Protein AF-A0A7S1VCL5-F1 (afdb_monomer_lite)

Radius of gyration: 20.43 Å; chains: 1; bounding box: 66×37×66 Å

Secondary structure (DSSP, 8-state):
--------------S-SEEEEEIIIIIS-TT------HHHHHHHHHHHHTT-EEEEE-S---TT-HHHHHHHTHHHHHHHHHTT--HHHHTTEEEEETTTTEEEEE-TTS-EEEPP-SSTT-HHHHTTTSTTSGGG--HHHHHHHHHHHHHHHHHHHHHTT--EEEEE-SSEEEEEEPTT----HHHHHHHHHHHHHHHHHIIIIIS----EEEEE-SSSEEEEES-HHHHHHHHHHHTT---

Sequence (243 aa):
MTATAGTPTSTLFNGPKMITFDGDQTLYSDGANFDSNPRLANYLYLLLKHGVTVAVVTAAGYEYKTEKYELRLSGLLAYFSEKKLSPADCERFYLFGGECNYLLNLGSDYKLHAVKETGPGGWCTSTRYISEAPANWSDEDVKTLLDTAEASVRESMEDQHLRSRIIRKKRSVGLIPRPDSEIPREALDEAVLRVQAKLSSMNGGKGPPLPFCAFNGGRDVWVDAGNKRVGVHILQSYLGIPI

Structure (mmCIF, N/CA/C/O backbone):
data_AF-A0A7S1VCL5-F1
#
_entry.id   AF-A0A7S1VCL5-F1
#
loop_
_atom_site.group_PDB
_atom_site.id
_atom_site.type_symbol
_atom_site.label_atom_id
_atom_site.label_alt_id
_atom_site.label_comp_id
_atom_site.label_asym_id
_atom_site.label_entity_id
_atom_site.label_seq_id
_atom_site.pdbx_PDB_ins_code
_atom_site.Cartn_x
_atom_site.Cartn_y
_atom_site.Cartn_z
_atom_site.occupancy
_atom_site.B_iso_or_equiv
_atom_site.auth_seq_id
_atom_site.auth_comp_id
_atom_site.auth_asym_id
_atom_site.auth_atom_id
_atom_site.pdbx_PDB_model_num
ATOM 1 N N . MET A 1 1 ? -42.088 -14.293 39.796 1.00 40.81 1 MET A N 1
ATOM 2 C CA . MET A 1 1 ? -40.628 -14.459 39.638 1.00 40.81 1 MET A CA 1
ATOM 3 C C . MET A 1 1 ? -40.279 -14.124 38.199 1.00 40.81 1 MET A C 1
ATOM 5 O O . MET A 1 1 ? -40.441 -14.956 37.320 1.00 40.81 1 MET A O 1
ATOM 9 N N . THR A 1 2 ? -39.939 -12.867 37.939 1.00 36.59 2 THR A N 1
ATOM 10 C CA . THR A 1 2 ? -39.554 -12.375 36.612 1.00 36.59 2 THR A CA 1
ATOM 11 C C . THR A 1 2 ? -38.070 -12.640 36.408 1.00 36.59 2 THR A C 1
ATOM 13 O O . THR A 1 2 ? -37.240 -12.047 37.093 1.00 36.59 2 THR A O 1
ATOM 16 N N . ALA A 1 3 ? -37.747 -13.564 35.504 1.00 38.44 3 ALA A N 1
ATOM 17 C CA . ALA A 1 3 ? -36.380 -13.832 35.090 1.00 38.44 3 ALA A CA 1
ATOM 18 C C . ALA A 1 3 ? -35.817 -12.596 34.375 1.00 38.44 3 ALA A C 1
ATOM 20 O O . ALA A 1 3 ? -36.260 -12.228 33.289 1.00 38.44 3 ALA A O 1
ATOM 21 N N . THR A 1 4 ? -34.853 -11.936 35.009 1.00 41.81 4 THR A N 1
ATOM 22 C CA . THR A 1 4 ? -33.996 -10.936 34.379 1.00 41.81 4 THR A CA 1
ATOM 23 C C . THR A 1 4 ? -33.137 -11.636 33.331 1.00 41.81 4 THR A C 1
ATOM 25 O O . THR A 1 4 ? -32.272 -12.442 33.676 1.00 41.81 4 THR A O 1
ATOM 28 N N . ALA A 1 5 ? -33.391 -11.352 32.054 1.00 47.41 5 ALA A N 1
ATOM 29 C CA . ALA A 1 5 ? -32.507 -11.736 30.965 1.00 47.41 5 ALA A CA 1
ATOM 30 C C . ALA A 1 5 ? -31.142 -11.073 31.199 1.00 47.41 5 ALA A C 1
ATOM 32 O O . ALA A 1 5 ? -31.029 -9.848 31.168 1.00 47.41 5 ALA A O 1
ATOM 33 N N . GLY A 1 6 ? -30.126 -11.882 31.500 1.00 40.47 6 GLY A N 1
ATOM 34 C CA . GLY A 1 6 ? -28.754 -11.411 31.609 1.00 40.47 6 GLY A CA 1
ATOM 35 C C . GLY A 1 6 ? -28.304 -10.837 30.270 1.00 40.47 6 GLY A C 1
ATOM 36 O O . GLY A 1 6 ? -28.393 -11.504 29.240 1.00 40.47 6 GLY A O 1
ATOM 37 N N . THR A 1 7 ? -27.838 -9.593 30.288 1.00 44.09 7 THR A N 1
ATOM 38 C CA . THR A 1 7 ? -27.112 -8.974 29.180 1.00 44.09 7 THR A CA 1
ATOM 39 C C . THR A 1 7 ? -25.960 -9.907 28.797 1.00 44.09 7 THR A C 1
ATOM 41 O O . THR A 1 7 ? -25.203 -10.286 29.694 1.00 44.09 7 THR A O 1
ATOM 44 N N . PRO A 1 8 ? -25.804 -10.318 27.526 1.00 46.59 8 PRO A N 1
ATOM 45 C CA . PRO A 1 8 ? -24.686 -11.163 27.145 1.00 46.59 8 PRO A CA 1
ATOM 46 C C . PRO A 1 8 ? -23.409 -10.359 27.377 1.00 46.59 8 PRO A C 1
ATOM 48 O O . PRO A 1 8 ? -23.125 -9.389 26.676 1.00 46.59 8 PRO A O 1
ATOM 51 N N . THR A 1 9 ? -22.662 -10.728 28.411 1.00 48.34 9 THR A N 1
ATOM 52 C CA . THR A 1 9 ? -21.307 -10.250 28.638 1.00 48.34 9 THR A CA 1
ATOM 53 C C . THR A 1 9 ? -20.483 -10.724 27.452 1.00 48.34 9 THR A C 1
ATOM 55 O O . THR A 1 9 ? -20.128 -11.898 27.370 1.00 48.34 9 THR A O 1
ATOM 58 N N . SER A 1 10 ? -20.225 -9.833 26.487 1.00 55.59 10 SER A N 1
ATOM 59 C CA . SER A 1 10 ? -19.297 -10.137 25.402 1.00 55.59 10 SER A CA 1
ATOM 60 C C . SER A 1 10 ? -17.970 -10.492 26.057 1.00 55.59 10 SER A C 1
ATOM 62 O O . SER A 1 10 ? -17.324 -9.635 26.667 1.00 55.59 10 SER A O 1
ATOM 64 N N . THR A 1 11 ? -17.585 -11.761 26.005 1.00 58.06 11 THR A N 1
ATOM 65 C CA . THR A 1 11 ? -16.267 -12.188 26.455 1.00 58.06 11 THR A CA 1
ATOM 66 C C . THR A 1 11 ? -15.267 -11.498 25.545 1.00 58.06 11 THR A C 1
ATOM 68 O O . THR A 1 11 ? -15.135 -11.863 24.376 1.00 58.06 11 THR A O 1
ATOM 71 N N . LEU A 1 12 ? -14.641 -10.436 26.054 1.00 65.88 12 LEU A N 1
ATOM 72 C CA . LEU A 1 12 ? -13.639 -9.682 25.319 1.00 65.88 12 LEU A CA 1
ATOM 73 C C . LEU A 1 12 ? -12.562 -10.673 24.868 1.00 65.88 12 LEU A C 1
ATOM 75 O O . LEU A 1 12 ? -12.056 -11.444 25.686 1.00 65.88 12 LEU A O 1
ATOM 79 N N . PHE A 1 13 ? -12.239 -10.687 23.576 1.00 77.56 13 PHE A N 1
ATOM 80 C CA . PHE A 1 13 ? -11.222 -11.589 23.054 1.00 77.56 13 PHE A CA 1
ATOM 81 C C . PHE A 1 13 ? -9.885 -11.332 23.765 1.00 77.56 13 PHE A C 1
ATOM 83 O O . PHE A 1 13 ? -9.318 -10.236 23.692 1.00 77.56 13 PHE A O 1
ATOM 90 N N . ASN A 1 14 ? -9.397 -12.346 24.485 1.00 84.69 14 ASN A N 1
ATOM 91 C CA . ASN A 1 14 ? -8.121 -12.309 25.194 1.00 84.69 14 ASN A CA 1
ATOM 92 C C . ASN A 1 14 ? -6.981 -12.731 24.253 1.00 84.69 14 ASN A C 1
ATOM 94 O O . ASN A 1 14 ? -6.355 -13.773 24.434 1.00 84.69 14 ASN A O 1
ATOM 98 N N . GLY A 1 15 ? -6.781 -11.947 23.197 1.00 87.44 15 GLY A N 1
ATOM 99 C CA . GLY A 1 15 ? -5.774 -12.186 22.169 1.00 87.44 15 GLY A CA 1
ATOM 100 C C . GLY A 1 15 ? -5.265 -10.876 21.561 1.00 87.44 15 GLY A C 1
ATOM 101 O O . GLY A 1 15 ? -5.420 -9.817 22.182 1.00 87.44 15 GLY A O 1
ATOM 102 N N . PRO A 1 16 ? -4.635 -10.919 20.371 1.00 92.12 16 PRO A N 1
ATOM 103 C CA . PRO A 1 16 ? -4.100 -9.720 19.737 1.00 92.12 16 PRO A CA 1
ATOM 104 C C . PRO A 1 16 ? -5.186 -8.660 19.532 1.00 92.12 16 PRO A C 1
ATOM 106 O O . PRO A 1 16 ? -6.315 -8.965 19.150 1.00 92.12 16 PRO A O 1
ATOM 109 N N . LYS A 1 17 ? -4.825 -7.395 19.770 1.00 94.31 17 LYS A N 1
ATOM 110 C CA . LYS A 1 17 ? -5.711 -6.242 19.537 1.00 94.31 17 LYS A CA 1
ATOM 111 C C . LYS A 1 17 ? -5.824 -5.873 18.062 1.00 94.31 17 LYS A C 1
ATOM 113 O O . LYS A 1 17 ? -6.805 -5.250 17.673 1.00 94.31 17 LYS A O 1
ATOM 118 N N . MET A 1 18 ? -4.852 -6.287 17.250 1.00 96.56 18 MET A N 1
ATOM 119 C CA . MET A 1 18 ? -4.876 -6.130 15.804 1.00 96.56 18 MET A CA 1
ATOM 120 C C . MET A 1 18 ? -4.293 -7.350 15.108 1.00 96.56 18 MET A C 1
ATOM 122 O O . MET A 1 18 ? -3.310 -7.924 15.573 1.00 96.56 18 MET A O 1
ATOM 126 N N . ILE A 1 19 ? -4.893 -7.709 13.978 1.00 97.38 19 ILE A N 1
ATOM 127 C CA . ILE A 1 19 ? -4.383 -8.709 13.044 1.00 97.38 19 ILE A CA 1
ATOM 128 C C . ILE A 1 19 ? -4.295 -8.051 11.670 1.00 97.38 19 ILE A C 1
ATOM 130 O O . ILE A 1 19 ? -5.266 -7.464 11.188 1.00 97.38 19 ILE A O 1
ATOM 134 N N . THR A 1 20 ? -3.124 -8.139 11.047 1.00 97.62 20 THR A N 1
ATOM 135 C CA . THR A 1 20 ? -2.888 -7.607 9.707 1.00 97.62 20 THR A CA 1
ATOM 136 C C . THR A 1 20 ? -2.791 -8.739 8.690 1.00 97.62 20 THR A C 1
ATOM 138 O O . THR A 1 20 ? -2.307 -9.829 8.994 1.00 97.62 20 THR A O 1
ATOM 141 N N . PHE A 1 21 ? -3.273 -8.481 7.480 1.00 97.56 21 PHE A N 1
ATOM 142 C CA . PHE A 1 21 ? -3.231 -9.407 6.356 1.00 97.56 21 PHE A CA 1
ATOM 143 C C . PHE A 1 21 ? -2.464 -8.761 5.211 1.00 97.56 21 PHE A C 1
ATOM 145 O O . PHE A 1 21 ? -2.761 -7.629 4.826 1.00 97.56 21 PHE A O 1
ATOM 152 N N . ASP A 1 22 ? -1.509 -9.494 4.645 1.00 96.44 22 ASP A N 1
ATOM 153 C CA . ASP A 1 22 ? -0.975 -9.166 3.328 1.00 96.44 22 ASP A CA 1
ATOM 154 C C . ASP A 1 22 ? -2.049 -9.508 2.289 1.00 96.44 22 ASP A C 1
ATOM 156 O O . ASP A 1 22 ? -2.320 -10.686 2.030 1.00 96.44 22 ASP A O 1
ATOM 160 N N . GLY A 1 23 ? -2.701 -8.486 1.736 1.00 94.19 23 GLY A N 1
ATOM 161 C CA . GLY A 1 23 ? -3.827 -8.671 0.825 1.00 94.19 23 GLY A CA 1
ATOM 162 C C . GLY A 1 23 ? -3.456 -9.475 -0.416 1.00 94.19 23 GLY A C 1
ATOM 163 O O . GLY A 1 23 ? -4.213 -10.363 -0.804 1.00 94.19 23 GLY A O 1
ATOM 164 N N . ASP A 1 24 ? -2.268 -9.219 -0.961 1.00 90.94 24 ASP A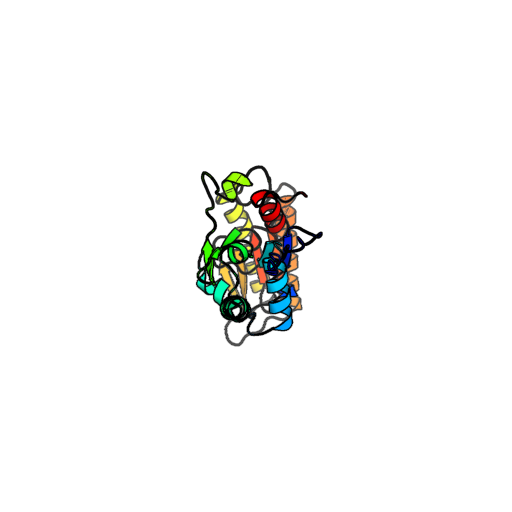 N 1
ATOM 165 C CA . ASP A 1 24 ? -1.786 -9.785 -2.227 1.00 90.94 24 ASP A CA 1
ATOM 166 C C . ASP A 1 24 ? -1.368 -11.261 -2.093 1.00 90.94 24 ASP A C 1
ATOM 168 O O . ASP A 1 24 ? -1.313 -11.995 -3.075 1.00 90.94 24 ASP A O 1
ATOM 172 N N . GLN A 1 25 ? -1.072 -11.710 -0.868 1.00 88.44 25 GLN A N 1
ATOM 173 C CA . GLN A 1 25 ? -0.621 -13.079 -0.593 1.00 88.44 25 GLN A CA 1
ATOM 174 C C . GLN A 1 25 ? -1.675 -13.940 0.113 1.00 88.44 25 GLN A C 1
ATOM 176 O O . GLN A 1 25 ? -1.593 -15.167 0.072 1.00 88.44 25 GLN A O 1
ATOM 181 N N . THR A 1 26 ? -2.651 -13.329 0.795 1.00 91.38 26 THR A N 1
ATOM 182 C CA . THR A 1 26 ? -3.572 -14.067 1.683 1.00 91.38 26 THR A CA 1
ATOM 183 C C . THR A 1 26 ? -5.053 -13.891 1.369 1.00 91.38 26 THR A C 1
ATOM 185 O O . THR A 1 26 ? -5.835 -14.791 1.677 1.00 91.38 26 THR A O 1
ATOM 188 N N . LEU A 1 27 ? -5.461 -12.764 0.774 1.00 89.94 27 LEU A N 1
ATOM 189 C CA . LEU A 1 27 ? -6.877 -12.471 0.514 1.00 89.94 27 LEU A CA 1
ATOM 190 C C . LEU A 1 27 ? -7.254 -12.702 -0.944 1.00 89.94 27 LEU A C 1
ATOM 192 O O . LEU A 1 27 ? -8.317 -13.253 -1.225 1.00 89.94 27 LEU A O 1
ATOM 196 N N . TYR A 1 28 ? -6.389 -12.298 -1.862 1.00 86.81 28 TYR A N 1
ATOM 197 C CA . TYR A 1 28 ? -6.570 -12.457 -3.296 1.00 86.81 28 TYR A CA 1
ATOM 198 C C . TYR A 1 28 ? -5.206 -12.666 -3.944 1.00 86.81 28 TYR A C 1
ATOM 200 O O . TYR A 1 28 ? -4.199 -12.201 -3.427 1.00 86.81 28 TYR A O 1
ATOM 208 N N . SER A 1 29 ? -5.169 -13.356 -5.081 1.00 78.81 29 SER A N 1
ATOM 209 C CA . SER A 1 29 ? -3.952 -13.437 -5.893 1.00 78.81 29 SER A CA 1
ATOM 210 C C . SER A 1 29 ? -3.642 -12.096 -6.568 1.00 78.81 29 SER A C 1
ATOM 212 O O . SER A 1 29 ? -4.525 -11.241 -6.708 1.00 78.81 29 SER A O 1
ATOM 214 N N . ASP A 1 30 ? -2.405 -11.925 -7.037 1.00 70.00 30 ASP A N 1
ATOM 215 C CA . ASP A 1 30 ? -1.983 -10.734 -7.778 1.00 70.00 30 ASP A CA 1
ATOM 216 C C . ASP A 1 30 ? -2.924 -10.429 -8.954 1.00 70.00 30 ASP A C 1
ATOM 218 O O . ASP A 1 30 ? -3.243 -11.282 -9.784 1.00 70.00 30 ASP A O 1
ATOM 222 N N . GLY A 1 31 ? -3.420 -9.189 -8.990 1.00 72.62 31 GLY A N 1
ATOM 223 C CA . GLY A 1 31 ? -4.379 -8.716 -9.993 1.00 72.62 31 GLY A CA 1
ATOM 224 C C . GLY A 1 31 ? -5.824 -9.212 -9.829 1.00 72.62 31 GLY A C 1
ATOM 225 O O . GLY A 1 31 ? -6.684 -8.767 -10.587 1.00 72.62 31 GLY A O 1
ATOM 226 N N . ALA A 1 32 ? -6.115 -10.077 -8.853 1.00 85.06 32 ALA A N 1
ATOM 227 C CA . ALA A 1 32 ? -7.454 -10.606 -8.589 1.00 85.06 32 ALA A CA 1
ATOM 228 C C . ALA A 1 32 ? -8.197 -9.835 -7.485 1.00 85.06 32 ALA A C 1
ATOM 230 O O . ALA A 1 32 ? -7.615 -9.035 -6.745 1.00 85.06 32 ALA A O 1
ATOM 231 N N . ASN A 1 33 ? -9.495 -10.110 -7.364 1.00 90.50 33 ASN A N 1
ATOM 232 C CA . ASN A 1 33 ? -10.368 -9.582 -6.320 1.00 90.50 33 ASN A CA 1
ATOM 233 C C . ASN A 1 33 ? -10.703 -10.675 -5.295 1.00 90.50 33 ASN A C 1
ATOM 235 O O . ASN A 1 33 ? -10.724 -11.867 -5.602 1.00 90.50 33 ASN A O 1
ATOM 239 N N . PHE A 1 34 ? -11.051 -10.260 -4.081 1.00 91.88 34 PHE A N 1
ATOM 240 C CA . PHE A 1 34 ? -11.799 -11.080 -3.140 1.00 91.88 34 PHE A CA 1
ATOM 241 C C . PHE A 1 34 ? -13.270 -11.088 -3.577 1.00 91.88 34 PHE A C 1
ATOM 243 O O . PHE A 1 34 ? -14.070 -10.283 -3.102 1.00 91.88 34 PHE A O 1
ATOM 250 N N . ASP A 1 35 ? -13.621 -11.972 -4.511 1.00 86.38 35 ASP A N 1
ATOM 251 C CA . ASP A 1 35 ? -14.990 -12.051 -5.040 1.00 86.38 35 ASP A CA 1
ATOM 252 C C . ASP A 1 35 ? -15.912 -12.874 -4.126 1.00 86.38 35 ASP A C 1
ATOM 254 O O . ASP A 1 35 ? -17.031 -12.461 -3.825 1.00 86.38 35 ASP A O 1
ATOM 258 N N . SER A 1 36 ? -15.456 -14.039 -3.646 1.00 86.12 36 SER A N 1
ATOM 259 C CA . SER A 1 36 ? -16.217 -14.858 -2.694 1.00 86.12 36 SER A CA 1
ATOM 260 C C . SER A 1 36 ? -15.342 -15.877 -1.963 1.00 86.12 36 SER A C 1
ATOM 262 O O . SER A 1 36 ? -14.877 -16.859 -2.538 1.00 86.12 36 SER A O 1
ATOM 264 N N . ASN A 1 37 ? -15.158 -15.672 -0.659 1.00 91.50 37 ASN A N 1
ATOM 265 C CA . ASN A 1 37 ? -14.638 -16.685 0.260 1.00 91.50 37 ASN A CA 1
ATOM 266 C C . ASN A 1 37 ? -15.381 -16.566 1.602 1.00 91.50 37 ASN A C 1
ATOM 268 O O . ASN A 1 37 ? -14.876 -15.943 2.542 1.00 91.50 37 ASN A O 1
ATOM 272 N N . PRO A 1 38 ? -16.601 -17.133 1.704 1.00 91.25 38 PRO A N 1
ATOM 273 C CA . PRO A 1 38 ? -17.470 -16.941 2.865 1.00 91.25 38 PRO A CA 1
ATOM 274 C C . PRO A 1 38 ? -16.832 -17.392 4.177 1.00 91.25 38 PRO A C 1
ATOM 276 O O . PRO A 1 38 ? -17.077 -16.796 5.221 1.00 91.25 38 PRO A O 1
ATOM 279 N N . ARG A 1 39 ? -15.979 -18.423 4.136 1.00 95.38 39 ARG A N 1
ATOM 280 C CA . ARG A 1 39 ? -15.285 -18.922 5.325 1.00 95.38 39 ARG A CA 1
ATOM 281 C C . ARG A 1 39 ? -14.290 -17.895 5.860 1.00 95.38 39 ARG A C 1
ATOM 283 O O . ARG A 1 39 ? -14.326 -17.589 7.049 1.00 95.38 39 ARG A O 1
ATOM 290 N N . LEU A 1 40 ? -13.426 -17.359 4.996 1.00 95.19 40 LEU A N 1
ATOM 291 C CA . LEU A 1 40 ? -12.456 -16.339 5.394 1.00 95.19 40 LEU A CA 1
ATOM 292 C C . LEU A 1 40 ? -13.156 -15.033 5.787 1.00 95.19 40 LEU A C 1
ATOM 294 O O . LEU A 1 40 ? -12.855 -14.481 6.842 1.00 95.19 40 LEU A O 1
ATOM 298 N N . ALA A 1 41 ? -14.158 -14.603 5.016 1.00 97.12 41 ALA A N 1
ATOM 299 C CA . ALA A 1 41 ? -14.968 -13.430 5.343 1.00 97.12 41 ALA A CA 1
ATOM 300 C C . ALA A 1 41 ? -15.646 -13.564 6.717 1.00 97.12 41 ALA A C 1
ATOM 302 O O . ALA A 1 41 ? -15.646 -12.616 7.502 1.00 97.12 41 ALA A O 1
ATOM 303 N N . ASN A 1 42 ? -16.139 -14.760 7.056 1.00 97.69 42 ASN A N 1
ATOM 304 C CA . ASN A 1 42 ? -16.693 -15.041 8.376 1.00 97.69 42 ASN A CA 1
ATOM 305 C C . ASN A 1 42 ? -15.649 -14.928 9.495 1.00 97.69 42 ASN A C 1
ATOM 307 O O . ASN A 1 42 ? -15.958 -14.382 10.550 1.00 97.69 42 ASN A O 1
ATOM 311 N N . TYR A 1 43 ? -14.418 -15.407 9.294 1.00 96.94 43 TYR A N 1
ATOM 312 C CA . TYR A 1 43 ? -13.367 -15.254 10.306 1.00 96.94 43 TYR A CA 1
ATOM 313 C C . TYR A 1 43 ? -13.001 -13.786 10.537 1.00 96.94 43 TYR A C 1
ATOM 315 O O . TYR A 1 43 ? -12.912 -13.364 11.688 1.00 96.94 43 TYR A O 1
ATOM 323 N N . LEU A 1 44 ? -12.870 -12.990 9.472 1.00 97.75 44 LEU A N 1
ATOM 324 C CA . LEU A 1 44 ? -12.613 -11.550 9.592 1.00 97.75 44 LEU A CA 1
ATOM 325 C C . LEU A 1 44 ? -13.773 -10.824 10.286 1.00 97.75 44 LEU A C 1
ATOM 327 O O . LEU A 1 44 ? -13.548 -10.025 11.191 1.00 97.75 44 LEU A O 1
ATOM 331 N N . TYR A 1 45 ? -15.013 -11.162 9.926 1.00 97.94 45 TYR A N 1
ATOM 332 C CA . TYR A 1 45 ? -16.215 -10.660 10.592 1.00 97.94 45 TYR A CA 1
ATOM 333 C C . TYR A 1 45 ? -16.209 -10.967 12.096 1.00 97.94 45 TYR A C 1
ATOM 335 O O . TYR A 1 45 ? -16.480 -10.084 12.911 1.00 97.94 45 TYR A O 1
ATOM 343 N N . LEU A 1 46 ? -15.878 -12.206 12.478 1.00 97.06 46 LEU A N 1
ATOM 344 C CA . LEU A 1 46 ? -15.829 -12.617 13.880 1.00 97.06 46 LEU A CA 1
ATOM 345 C C . LEU A 1 46 ? -14.734 -11.878 14.656 1.00 97.06 46 LEU A C 1
ATOM 347 O O . LEU A 1 46 ? -14.985 -11.489 15.792 1.00 97.06 46 LEU A O 1
ATOM 351 N N . LEU A 1 47 ? -13.562 -11.642 14.062 1.00 97.00 47 LEU A N 1
ATOM 352 C CA . LEU A 1 47 ? -12.499 -10.848 14.689 1.00 97.00 47 LEU A CA 1
ATOM 353 C C . LEU A 1 47 ? -12.982 -9.427 15.011 1.00 97.00 47 LEU A C 1
ATOM 355 O O . LEU A 1 47 ? -12.903 -8.999 16.164 1.00 97.00 47 LEU A O 1
ATOM 359 N N . LEU A 1 48 ? -13.563 -8.741 14.021 1.00 97.50 48 LEU A N 1
ATOM 360 C CA . LEU A 1 48 ? -14.101 -7.385 14.179 1.00 97.50 48 LEU A CA 1
ATOM 361 C C . LEU A 1 48 ? -15.175 -7.336 15.276 1.00 97.50 48 LEU A C 1
ATOM 363 O O . LEU A 1 48 ? -15.088 -6.517 16.190 1.00 97.50 48 LEU A O 1
ATOM 367 N N . LYS A 1 49 ? -16.124 -8.285 15.252 1.00 96.69 49 LYS A N 1
ATOM 368 C CA . LYS A 1 49 ? -17.194 -8.428 16.257 1.00 96.69 49 LYS A CA 1
ATOM 369 C C . LYS A 1 49 ? -16.698 -8.621 17.686 1.00 96.69 49 LYS A C 1
ATOM 371 O O . LYS A 1 49 ? -17.412 -8.285 18.626 1.00 96.69 49 LYS A O 1
ATOM 376 N N . HIS A 1 50 ? -15.508 -9.187 17.859 1.00 95.56 50 HIS A N 1
ATOM 377 C CA . HIS A 1 50 ? -14.915 -9.428 19.174 1.00 95.56 50 HIS A CA 1
ATOM 378 C C . HIS A 1 50 ? -13.874 -8.366 19.559 1.00 95.56 50 HIS A C 1
ATOM 380 O O . HIS A 1 50 ? -13.089 -8.571 20.486 1.00 95.56 50 HIS A O 1
ATOM 386 N N . GLY A 1 51 ? -13.896 -7.212 18.884 1.00 94.88 51 GLY A N 1
ATOM 387 C CA . GLY A 1 51 ? -13.092 -6.044 19.234 1.00 94.88 51 GLY A CA 1
ATOM 388 C C . GLY A 1 51 ? -11.653 -6.084 18.724 1.00 94.88 51 GLY A C 1
ATOM 389 O O . GLY A 1 51 ? -10.830 -5.311 19.212 1.00 94.88 51 GLY A O 1
ATOM 390 N N . VAL A 1 52 ? -11.337 -6.964 17.770 1.00 96.56 52 VAL A N 1
ATOM 391 C CA . VAL A 1 52 ? -10.023 -7.012 17.115 1.00 96.56 52 VAL A CA 1
ATOM 392 C C . VAL A 1 52 ? -10.028 -6.081 15.909 1.00 96.56 52 VAL A C 1
ATOM 394 O O . VAL A 1 52 ? -10.911 -6.168 15.059 1.00 96.56 52 VAL A O 1
ATOM 397 N N . THR A 1 53 ? -9.021 -5.219 15.804 1.00 97.81 53 THR A N 1
ATOM 398 C CA . THR A 1 53 ? -8.768 -4.452 14.582 1.00 97.81 53 THR A CA 1
ATOM 399 C C . THR A 1 53 ? -8.243 -5.374 13.490 1.00 97.81 53 THR A C 1
ATOM 401 O O . THR A 1 53 ? -7.278 -6.109 13.696 1.00 97.81 53 THR A O 1
ATOM 404 N N . VAL A 1 54 ? -8.840 -5.316 12.305 1.00 98.38 54 VAL A N 1
ATOM 405 C CA . VAL A 1 54 ? -8.343 -6.027 11.124 1.00 98.38 54 VAL A CA 1
ATOM 406 C C . VAL A 1 54 ? -7.814 -5.000 10.138 1.00 98.38 54 VAL A C 1
ATOM 408 O O . VAL A 1 54 ? -8.528 -4.063 9.791 1.00 98.38 54 VAL 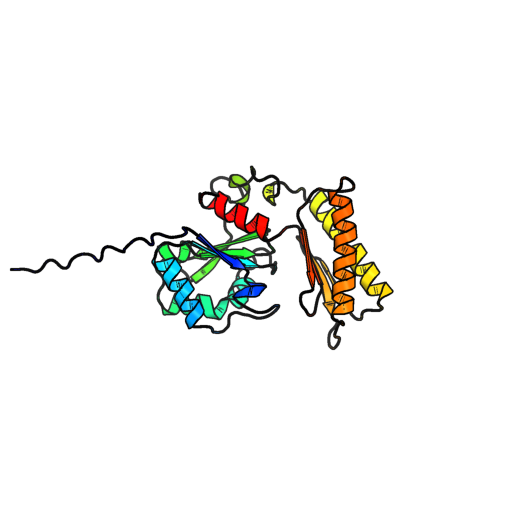A O 1
ATOM 411 N N . ALA A 1 55 ? -6.583 -5.175 9.665 1.00 98.38 55 ALA A N 1
ATOM 412 C CA . ALA A 1 55 ? -6.036 -4.324 8.615 1.00 98.38 55 ALA A CA 1
ATOM 413 C C . ALA A 1 55 ? -5.547 -5.143 7.421 1.00 98.38 55 ALA A C 1
ATOM 415 O O . ALA A 1 55 ? -4.870 -6.155 7.589 1.00 98.38 55 ALA A O 1
ATOM 416 N N . VAL A 1 56 ? -5.855 -4.686 6.212 1.00 98.38 56 VAL A N 1
ATOM 417 C CA . VAL A 1 56 ? -5.321 -5.246 4.966 1.00 98.38 56 VAL A CA 1
ATOM 418 C C . VAL A 1 56 ? -4.227 -4.328 4.445 1.00 98.38 56 VAL A C 1
ATOM 420 O O . VAL A 1 56 ? -4.483 -3.154 4.212 1.00 98.38 56 VAL A O 1
ATOM 423 N N . VAL A 1 57 ? -3.020 -4.844 4.242 1.00 98.31 57 VAL A N 1
ATOM 424 C CA . VAL A 1 57 ? -1.906 -4.102 3.636 1.00 98.31 57 VAL A CA 1
ATOM 425 C C . VAL A 1 57 ? -1.661 -4.664 2.241 1.00 98.31 57 VAL A C 1
ATOM 427 O O . VAL A 1 57 ? -1.539 -5.877 2.085 1.00 98.31 57 VAL A O 1
ATOM 430 N N . THR A 1 58 ? -1.622 -3.810 1.219 1.00 97.56 58 THR A N 1
ATOM 431 C CA . THR A 1 58 ? -1.510 -4.235 -0.188 1.00 97.56 58 THR A CA 1
ATOM 432 C C . THR A 1 58 ? -0.555 -3.345 -0.973 1.00 97.56 58 THR A C 1
ATOM 434 O O . THR A 1 58 ? -0.520 -2.128 -0.779 1.00 97.56 58 THR A O 1
ATOM 437 N N . ALA A 1 59 ? 0.186 -3.948 -1.902 1.00 96.31 59 ALA A N 1
ATOM 438 C CA . ALA A 1 59 ? 1.030 -3.247 -2.868 1.00 96.31 59 ALA A CA 1
ATOM 439 C C . ALA A 1 59 ? 0.199 -2.388 -3.836 1.00 96.31 59 ALA A C 1
ATOM 441 O O . ALA A 1 59 ? 0.662 -1.387 -4.383 1.00 96.31 59 ALA A O 1
ATOM 442 N N . ALA A 1 60 ? -1.078 -2.734 -4.039 1.00 94.69 60 ALA A N 1
ATOM 443 C CA . ALA A 1 60 ? -1.964 -1.988 -4.916 1.00 94.69 60 ALA A CA 1
ATOM 444 C C . ALA A 1 60 ? -2.087 -0.523 -4.462 1.00 94.69 60 ALA A C 1
ATOM 446 O O . ALA A 1 60 ? -2.704 -0.215 -3.446 1.00 94.69 60 ALA A O 1
ATOM 447 N N . GLY A 1 61 ? -1.495 0.391 -5.233 1.00 95.62 61 GLY A N 1
ATOM 448 C CA . GLY A 1 61 ? -1.581 1.834 -5.019 1.00 95.62 61 GLY A CA 1
ATOM 449 C C . GLY A 1 61 ? -2.502 2.505 -6.036 1.00 95.62 61 GLY A C 1
ATOM 450 O O . GLY A 1 61 ? -2.167 2.588 -7.227 1.00 95.62 61 GLY A O 1
ATOM 451 N N . TYR A 1 62 ? -3.641 3.010 -5.558 1.00 96.56 62 TYR A N 1
ATOM 452 C CA . TYR A 1 62 ? -4.623 3.790 -6.326 1.00 96.56 62 TYR A CA 1
ATOM 453 C C . TYR A 1 62 ? -4.863 5.190 -5.745 1.00 96.56 62 TYR A C 1
ATOM 455 O O . TYR A 1 62 ? -5.885 5.810 -6.038 1.00 96.56 62 TYR A O 1
ATOM 463 N N . GLU A 1 63 ? -3.937 5.690 -4.926 1.00 97.25 63 GLU A N 1
ATOM 464 C CA . GLU A 1 63 ? -4.136 6.918 -4.151 1.00 97.25 63 GLU A CA 1
ATOM 465 C C . GLU A 1 63 ? -5.391 6.795 -3.274 1.00 97.25 63 GLU A C 1
ATOM 467 O O . GLU A 1 63 ? -5.612 5.733 -2.693 1.00 97.25 63 GLU A O 1
ATOM 472 N N . TYR A 1 64 ? -6.221 7.835 -3.202 1.00 97.56 64 TYR A N 1
ATOM 473 C CA . TYR A 1 64 ? -7.488 7.841 -2.463 1.00 97.56 64 TYR A CA 1
ATOM 474 C C . TYR A 1 64 ? -8.715 7.544 -3.341 1.00 97.56 64 TYR A C 1
ATOM 476 O O . TYR A 1 64 ? -9.828 7.935 -3.007 1.00 97.56 64 TYR A O 1
ATOM 484 N N . LYS A 1 65 ? -8.526 6.843 -4.467 1.00 97.94 65 LYS A N 1
ATOM 485 C CA . LYS A 1 65 ? -9.618 6.335 -5.317 1.00 97.94 65 LYS A CA 1
ATOM 486 C C . LYS A 1 65 ? -10.223 5.082 -4.687 1.00 97.94 65 LYS A C 1
ATOM 488 O O . LYS A 1 65 ? -9.856 3.957 -5.042 1.00 97.94 65 LYS A O 1
ATOM 493 N N . THR A 1 66 ? -11.061 5.283 -3.674 1.00 97.31 66 THR A N 1
ATOM 494 C CA . THR A 1 66 ? -11.583 4.228 -2.793 1.00 97.31 66 THR A CA 1
ATOM 495 C C . THR A 1 66 ? -12.352 3.158 -3.560 1.00 97.31 66 THR A C 1
ATOM 497 O O . THR A 1 66 ? -12.194 1.975 -3.265 1.00 97.31 66 THR A O 1
ATOM 500 N N . GLU A 1 67 ? -13.051 3.531 -4.632 1.00 97.62 67 GLU A N 1
ATOM 501 C CA . GLU A 1 67 ? -13.822 2.629 -5.486 1.00 97.62 67 GLU A CA 1
ATOM 502 C C . GLU A 1 67 ? -12.979 1.485 -6.074 1.00 97.62 67 GLU A C 1
ATOM 504 O O . GLU A 1 67 ? -13.470 0.372 -6.267 1.00 97.62 67 GLU A O 1
ATOM 509 N N . LYS A 1 68 ? -11.682 1.720 -6.312 1.00 97.25 68 LYS A N 1
ATOM 510 C CA . LYS A 1 68 ? -10.772 0.686 -6.820 1.00 97.25 68 LYS A CA 1
ATOM 511 C C . LYS A 1 68 ? -10.391 -0.325 -5.748 1.00 97.25 68 LYS A C 1
ATOM 513 O O . LYS A 1 68 ? -10.309 -1.510 -6.052 1.00 97.25 68 LYS A O 1
ATOM 518 N N . TYR A 1 69 ? -10.171 0.119 -4.513 1.00 97.75 69 TYR A N 1
ATOM 519 C CA . TYR A 1 69 ? -9.898 -0.787 -3.394 1.00 97.75 69 TYR A CA 1
ATOM 520 C C . TYR A 1 69 ? -11.151 -1.569 -2.999 1.00 97.75 69 TYR A C 1
ATOM 522 O O . TYR A 1 69 ? -11.071 -2.765 -2.734 1.00 97.75 69 TYR A O 1
ATOM 530 N N . GLU A 1 70 ? -12.316 -0.919 -3.025 1.00 97.62 70 GLU A N 1
ATOM 531 C CA . GLU A 1 70 ? -13.601 -1.575 -2.780 1.00 97.62 70 GLU A CA 1
ATOM 532 C C . GLU A 1 70 ? -13.874 -2.684 -3.789 1.00 97.62 70 GLU A C 1
ATOM 534 O O . GLU A 1 70 ? -14.335 -3.750 -3.396 1.00 97.62 70 GLU A O 1
ATOM 539 N N . LEU A 1 71 ? -13.543 -2.477 -5.068 1.00 96.81 71 LEU A N 1
ATOM 540 C CA . LEU A 1 71 ? -13.669 -3.526 -6.079 1.00 96.81 71 LEU A CA 1
ATOM 541 C C . LEU A 1 71 ? -12.816 -4.757 -5.727 1.00 96.81 71 LEU A C 1
ATOM 543 O O . LEU A 1 71 ? -13.318 -5.881 -5.779 1.00 96.81 71 LEU A O 1
ATOM 547 N N . ARG A 1 72 ? -11.562 -4.545 -5.295 1.00 95.56 72 ARG A N 1
ATOM 548 C CA . ARG A 1 72 ? -10.656 -5.628 -4.862 1.00 95.56 72 ARG A CA 1
ATOM 549 C C . ARG A 1 72 ? -11.192 -6.390 -3.651 1.00 95.56 72 ARG A C 1
ATOM 551 O O . ARG A 1 72 ? -10.888 -7.566 -3.510 1.00 95.56 72 ARG A O 1
ATOM 558 N N . LEU A 1 73 ? -11.976 -5.745 -2.788 1.00 97.12 73 LEU A N 1
ATOM 559 C CA . LEU A 1 73 ? -12.549 -6.334 -1.570 1.00 97.12 73 LEU A CA 1
ATOM 560 C C . LEU A 1 73 ? -14.062 -6.573 -1.657 1.00 97.12 73 LEU A C 1
ATOM 562 O O . LEU A 1 73 ? -14.711 -6.770 -0.629 1.00 97.12 73 LEU A O 1
ATOM 566 N N . SER A 1 74 ? -14.637 -6.549 -2.858 1.00 95.88 74 SER A N 1
ATOM 567 C CA . SER A 1 74 ? -16.089 -6.444 -3.044 1.00 95.88 74 SER A CA 1
ATOM 568 C C . SER A 1 74 ? -16.874 -7.552 -2.337 1.00 95.88 74 SER A C 1
ATOM 570 O O . SER A 1 74 ? -17.839 -7.256 -1.633 1.00 95.88 74 SER A O 1
ATOM 572 N N . GLY A 1 75 ? -16.421 -8.805 -2.420 1.00 96.62 75 GLY A N 1
ATOM 573 C CA . GLY A 1 75 ? -17.038 -9.936 -1.728 1.00 96.62 75 GLY A CA 1
ATOM 574 C C . GLY A 1 75 ? -16.943 -9.852 -0.204 1.00 96.62 75 GLY A C 1
ATOM 575 O O . GLY A 1 75 ? -17.869 -10.255 0.498 1.00 96.62 75 GLY A O 1
ATOM 576 N N . LEU A 1 76 ? -15.854 -9.291 0.329 1.00 97.50 76 LEU A N 1
ATOM 577 C CA . LEU A 1 76 ? -15.673 -9.113 1.771 1.00 97.50 76 LEU A CA 1
ATOM 578 C C . LEU A 1 76 ? -16.588 -8.007 2.312 1.00 97.50 76 LEU A C 1
ATOM 580 O O . LEU A 1 76 ? -17.268 -8.201 3.319 1.00 97.50 76 LEU A O 1
ATOM 584 N N . LEU A 1 77 ? -16.643 -6.867 1.620 1.00 97.94 77 LEU A N 1
ATOM 585 C CA . LEU A 1 77 ? -17.499 -5.741 2.003 1.00 97.94 77 LEU A CA 1
ATOM 586 C C . LEU A 1 77 ? -18.986 -6.099 1.877 1.00 97.94 77 LEU A C 1
ATOM 588 O O . LEU A 1 77 ? -19.773 -5.788 2.774 1.00 97.94 77 LEU A O 1
ATOM 592 N N . ALA A 1 78 ? -19.364 -6.824 0.819 1.00 97.81 78 ALA A N 1
ATOM 593 C CA . ALA A 1 78 ? -20.711 -7.365 0.666 1.00 97.81 78 ALA A CA 1
ATOM 594 C C . ALA A 1 78 ? -21.073 -8.306 1.826 1.00 97.81 78 ALA A C 1
ATOM 596 O O . ALA A 1 78 ? -22.161 -8.190 2.388 1.00 97.81 78 ALA A O 1
ATOM 597 N N . TYR A 1 79 ? -20.143 -9.173 2.246 1.00 98.19 79 TYR A N 1
ATOM 598 C CA . TYR A 1 79 ? -20.348 -10.059 3.393 1.00 98.19 79 TYR A CA 1
ATOM 599 C C . TYR A 1 79 ? -20.570 -9.276 4.697 1.00 98.19 79 TYR A C 1
ATOM 601 O O . TYR A 1 79 ? -21.492 -9.585 5.454 1.00 98.19 79 TYR A O 1
ATOM 609 N N . PHE A 1 80 ? -19.769 -8.238 4.966 1.00 98.06 80 PHE A N 1
ATOM 610 C CA . PHE A 1 80 ? -19.962 -7.381 6.144 1.00 98.06 80 PHE A CA 1
ATOM 611 C C . PHE A 1 80 ? -21.326 -6.684 6.137 1.00 98.06 80 PHE A C 1
ATOM 613 O O . PHE A 1 80 ? -21.991 -6.644 7.177 1.00 98.06 80 PHE A O 1
ATOM 620 N N . SER A 1 81 ? -21.760 -6.201 4.970 1.00 97.94 81 SER A N 1
ATOM 621 C CA . SER A 1 81 ? -23.069 -5.572 4.781 1.00 97.94 81 SER A CA 1
ATOM 622 C C . SER A 1 81 ? -24.221 -6.556 5.010 1.00 97.94 81 SER A C 1
ATOM 624 O O . SER A 1 81 ? -25.121 -6.285 5.807 1.00 97.94 81 SER A O 1
ATOM 626 N N . GLU A 1 82 ? -24.158 -7.748 4.407 1.00 97.75 82 GLU A N 1
ATOM 627 C CA . GLU A 1 82 ? -25.164 -8.806 4.568 1.00 97.75 82 GLU A CA 1
ATOM 628 C C . GLU A 1 82 ? -25.301 -9.241 6.036 1.00 97.75 82 GLU A C 1
ATOM 630 O O . GLU A 1 82 ? -26.411 -9.398 6.552 1.00 97.75 82 GLU A O 1
ATOM 635 N N . LYS A 1 83 ? -24.171 -9.393 6.742 1.00 97.75 83 LYS A N 1
ATOM 636 C CA . LYS A 1 83 ? -24.135 -9.761 8.167 1.00 97.75 83 LYS A CA 1
ATOM 637 C C . LYS A 1 83 ? -24.382 -8.594 9.120 1.00 97.75 83 LYS A C 1
ATOM 639 O O . LYS A 1 83 ? -24.340 -8.805 10.336 1.00 97.75 83 LYS A O 1
ATOM 644 N N . LYS A 1 84 ? -24.663 -7.396 8.595 1.00 97.75 84 LYS A N 1
ATOM 645 C CA . LYS A 1 84 ? -24.980 -6.185 9.361 1.00 97.75 84 LYS A CA 1
ATOM 646 C C . LYS A 1 84 ? -23.938 -5.917 10.451 1.00 97.75 84 LYS A C 1
ATOM 648 O O . LYS A 1 84 ? -24.261 -5.842 11.642 1.00 97.75 84 LYS A O 1
ATOM 653 N N . LEU A 1 85 ? -22.665 -5.870 10.054 1.00 97.94 85 LEU A N 1
ATOM 654 C CA . LEU A 1 85 ? -21.575 -5.493 10.953 1.00 97.94 85 LEU A CA 1
ATOM 655 C C . LEU A 1 85 ? -21.904 -4.131 11.596 1.00 97.94 85 LEU A C 1
ATOM 657 O O . LEU A 1 85 ? -22.410 -3.233 10.932 1.00 97.94 85 LEU A O 1
ATOM 661 N N . SER A 1 86 ? -21.718 -3.989 12.913 1.00 98.25 86 SER A N 1
ATOM 662 C CA . SER A 1 86 ? -22.173 -2.757 13.572 1.00 98.25 86 SER A CA 1
ATOM 663 C C . SER A 1 86 ? -21.274 -1.577 13.174 1.00 98.25 86 SER A C 1
ATOM 665 O O . SER A 1 86 ? -20.122 -1.814 12.807 1.00 98.25 86 SER A O 1
ATOM 667 N N . PRO A 1 87 ? -21.735 -0.317 13.281 1.00 98.12 87 PRO A N 1
ATOM 668 C CA . PRO A 1 87 ? -20.892 0.849 13.003 1.00 98.12 87 PRO A CA 1
ATOM 669 C C . PRO A 1 87 ? -19.554 0.827 13.758 1.00 98.12 87 PRO A C 1
ATOM 671 O O . PRO A 1 87 ? -18.503 0.992 13.149 1.00 98.12 87 PRO A O 1
ATOM 674 N N . ALA A 1 88 ? -19.583 0.504 15.055 1.00 97.19 88 ALA A N 1
ATOM 675 C CA . ALA A 1 88 ? -18.383 0.428 15.890 1.00 97.19 88 ALA A CA 1
ATOM 676 C C . ALA A 1 88 ? -17.433 -0.717 15.496 1.00 97.19 88 ALA A C 1
ATOM 678 O O . ALA A 1 88 ? -16.231 -0.629 15.735 1.00 97.19 88 ALA A O 1
ATOM 679 N N . ASP A 1 89 ? -17.961 -1.799 14.917 1.00 98.00 89 ASP A N 1
ATOM 680 C CA . ASP A 1 89 ? -17.145 -2.899 14.401 1.00 98.00 89 ASP A CA 1
ATOM 681 C C . ASP A 1 89 ? -16.565 -2.560 13.016 1.00 98.00 89 ASP A C 1
ATOM 683 O O . ASP A 1 89 ? -15.446 -2.967 12.710 1.00 98.00 89 ASP A O 1
ATOM 687 N N . CYS A 1 90 ? -17.297 -1.809 12.181 1.00 98.31 90 CYS A N 1
ATOM 688 C CA . CYS A 1 90 ? -16.818 -1.354 10.870 1.00 98.31 90 CYS A CA 1
ATOM 689 C C . CYS A 1 90 ? -15.579 -0.468 11.020 1.00 98.31 90 CYS A C 1
ATOM 691 O O . CYS A 1 90 ? -14.573 -0.713 10.359 1.00 98.31 90 CYS A O 1
ATOM 693 N N . GLU A 1 91 ? -15.599 0.461 11.978 1.00 97.12 91 GLU A N 1
ATOM 694 C CA . GLU A 1 91 ? -14.477 1.364 12.268 1.00 97.12 91 GLU A CA 1
ATOM 695 C C . GLU A 1 91 ? -13.181 0.632 12.678 1.00 97.12 91 GLU A C 1
ATOM 697 O O . GLU A 1 91 ? -12.111 1.239 12.706 1.00 97.12 91 GLU A O 1
ATOM 702 N N . ARG A 1 92 ? -13.231 -0.679 12.959 1.00 97.75 92 ARG A N 1
ATOM 703 C CA . ARG A 1 92 ? -12.055 -1.522 13.251 1.00 97.75 92 ARG A CA 1
ATOM 704 C C . ARG A 1 92 ? -11.410 -2.142 12.017 1.00 97.75 92 ARG A C 1
ATOM 706 O O . ARG A 1 92 ? -10.400 -2.831 12.158 1.00 97.75 92 ARG A O 1
ATOM 713 N N . PHE A 1 93 ? -11.971 -1.931 10.831 1.00 98.69 93 PHE A N 1
ATOM 714 C CA . PHE A 1 93 ? -11.400 -2.416 9.584 1.00 98.69 93 PHE A CA 1
ATOM 715 C C . PHE A 1 93 ? -10.625 -1.308 8.867 1.00 98.69 93 PHE A C 1
ATOM 717 O O . PHE A 1 93 ? -11.166 -0.247 8.554 1.00 98.69 93 PHE A O 1
ATOM 724 N N . TYR A 1 94 ? -9.358 -1.580 8.563 1.00 98.75 94 TYR A N 1
ATOM 725 C CA . TYR A 1 94 ? -8.469 -0.666 7.850 1.00 98.75 94 TYR A CA 1
ATOM 726 C C . TYR A 1 94 ? -7.922 -1.301 6.572 1.00 98.75 94 TYR A C 1
ATOM 728 O O . TYR A 1 94 ? -7.738 -2.516 6.484 1.00 98.75 94 TYR A O 1
ATOM 736 N N . LEU A 1 95 ? -7.601 -0.462 5.591 1.00 98.69 95 LEU A N 1
ATOM 737 C CA . LEU A 1 95 ? -6.805 -0.848 4.431 1.00 98.69 95 LEU A CA 1
ATOM 738 C C . LEU A 1 95 ? -5.647 0.131 4.266 1.00 98.69 95 LEU A C 1
ATOM 740 O O . LEU A 1 95 ? -5.856 1.339 4.265 1.00 98.69 95 LEU A O 1
ATOM 744 N N . PHE A 1 96 ? -4.436 -0.386 4.092 1.00 98.44 96 PHE A N 1
ATOM 745 C CA . PHE A 1 96 ? -3.260 0.394 3.739 1.00 98.44 96 PHE A CA 1
ATOM 746 C C . PHE A 1 96 ? -2.849 0.059 2.305 1.00 98.44 96 PHE A C 1
ATOM 748 O O . PHE A 1 96 ? -2.322 -1.018 2.023 1.00 98.44 96 PHE A O 1
ATOM 755 N N . GLY A 1 97 ? -3.156 0.976 1.392 1.00 98.25 97 GLY A N 1
ATOM 756 C CA . GLY A 1 97 ? -2.842 0.862 -0.025 1.00 98.25 97 GLY A CA 1
ATOM 757 C C . GLY A 1 97 ? -1.455 1.393 -0.366 1.00 98.25 97 GLY A C 1
ATOM 758 O O . GLY A 1 97 ? -0.926 2.287 0.304 1.00 98.25 97 GLY A O 1
ATOM 759 N N . GLY A 1 98 ? -0.898 0.876 -1.461 1.00 97.88 98 GLY A N 1
ATOM 760 C CA . GLY A 1 98 ? 0.424 1.245 -1.956 1.00 97.88 98 GLY A CA 1
ATOM 761 C C . GLY A 1 98 ? 1.495 1.031 -0.897 1.00 97.88 98 GLY A C 1
ATOM 762 O O . GLY A 1 98 ? 2.215 1.978 -0.590 1.00 97.88 98 GLY A O 1
ATOM 763 N N . GLU A 1 99 ? 1.537 -0.163 -0.303 1.00 98.06 99 GLU A N 1
ATOM 764 C CA . GLU A 1 99 ? 2.452 -0.575 0.768 1.00 98.06 99 GLU A CA 1
ATOM 765 C C . GLU A 1 99 ? 2.209 0.151 2.101 1.00 98.06 99 GLU A C 1
ATOM 767 O O . GLU A 1 99 ? 1.777 -0.443 3.087 1.00 98.06 99 GLU A O 1
ATOM 772 N N . CYS A 1 100 ? 2.479 1.453 2.135 1.00 98.25 100 CYS A N 1
ATOM 773 C CA . CYS A 1 100 ? 2.337 2.304 3.310 1.00 98.25 100 CYS A CA 1
ATOM 774 C C . CYS A 1 100 ? 1.941 3.744 2.956 1.00 98.25 100 CYS A C 1
ATOM 776 O O . CYS A 1 100 ? 2.180 4.652 3.744 1.00 98.25 100 CYS A O 1
ATOM 778 N N . ASN A 1 101 ? 1.334 3.977 1.786 1.00 98.38 101 ASN A N 1
ATOM 779 C CA . ASN A 1 101 ? 1.087 5.330 1.279 1.00 98.38 101 ASN A CA 1
ATOM 780 C C . ASN A 1 101 ? -0.347 5.842 1.480 1.00 98.38 101 ASN A C 1
ATOM 782 O O . ASN A 1 101 ? -0.529 7.046 1.630 1.00 98.38 101 ASN A O 1
ATOM 786 N N . TYR A 1 102 ? -1.360 4.969 1.472 1.00 98.44 102 TYR A N 1
ATOM 787 C CA . TYR A 1 102 ? -2.768 5.390 1.459 1.00 98.44 102 TYR A CA 1
ATOM 788 C C . TYR A 1 102 ? -3.588 4.643 2.513 1.00 98.44 102 TYR A C 1
ATOM 790 O O . TYR A 1 102 ? -4.034 3.520 2.280 1.00 98.44 102 TYR A O 1
ATOM 798 N N . LEU A 1 103 ? -3.786 5.263 3.678 1.00 98.69 103 LEU A N 1
ATOM 799 C CA . LEU A 1 103 ? -4.575 4.677 4.763 1.00 98.69 103 LEU A CA 1
ATOM 800 C C . LEU A 1 103 ? -6.074 4.966 4.591 1.00 98.69 103 LEU A C 1
ATOM 802 O O . LEU A 1 103 ? -6.494 6.122 4.491 1.00 98.69 103 LEU A O 1
ATOM 806 N N . LEU A 1 104 ? -6.876 3.905 4.593 1.00 98.75 104 LEU A N 1
ATOM 807 C CA . LEU A 1 104 ? -8.332 3.912 4.492 1.00 98.75 104 LEU A CA 1
ATOM 808 C C . LEU A 1 104 ? -8.956 3.197 5.699 1.00 98.75 104 LEU A C 1
ATOM 810 O O . LEU A 1 104 ? -8.352 2.293 6.281 1.00 98.75 104 LEU A O 1
ATOM 814 N N . ASN A 1 105 ? -10.188 3.566 6.036 1.00 98.44 105 ASN A N 1
ATOM 815 C CA . ASN A 1 105 ? -10.999 2.939 7.079 1.00 98.44 105 ASN A CA 1
ATOM 816 C C . ASN A 1 105 ? -12.409 2.640 6.553 1.00 98.44 105 ASN A C 1
ATOM 818 O O . ASN A 1 105 ? -12.907 3.354 5.681 1.00 98.44 105 ASN A O 1
ATOM 822 N N . LEU A 1 106 ? -13.036 1.577 7.053 1.00 98.69 106 LEU A N 1
ATOM 823 C CA . LEU A 1 106 ? -14.403 1.215 6.684 1.00 98.69 106 LEU A CA 1
ATOM 824 C C . LEU A 1 106 ? -15.426 2.029 7.483 1.00 98.69 106 LEU A C 1
ATOM 826 O O . LEU A 1 106 ? -15.463 1.976 8.710 1.00 98.69 106 LEU A O 1
ATOM 830 N N . GLY A 1 107 ? -16.301 2.732 6.770 1.00 98.00 107 GLY A N 1
ATOM 831 C CA . GLY A 1 107 ? -17.417 3.466 7.349 1.00 98.00 107 GLY A CA 1
ATOM 832 C C . GLY A 1 107 ? -18.626 2.582 7.654 1.00 98.00 107 GLY A C 1
ATOM 833 O O . GLY A 1 107 ? -18.740 1.439 7.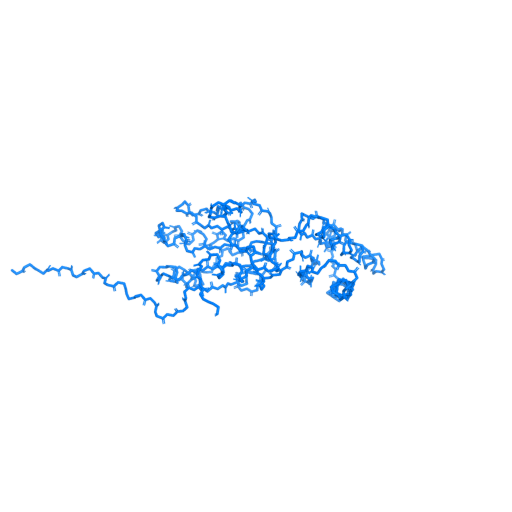208 1.00 98.00 107 GLY A O 1
ATOM 834 N N . SER A 1 108 ? -19.586 3.147 8.386 1.00 97.12 108 SER A N 1
ATOM 835 C CA . SER A 1 108 ? -20.874 2.498 8.689 1.00 97.12 108 SER A CA 1
ATOM 836 C C . SER A 1 108 ? -21.776 2.292 7.461 1.00 97.12 108 SER A C 1
ATOM 838 O O . SER A 1 108 ? -22.748 1.542 7.524 1.00 97.12 108 SER A O 1
ATOM 840 N N . ASP A 1 109 ? -21.436 2.925 6.340 1.00 97.62 109 ASP A N 1
ATOM 841 C CA . ASP A 1 109 ? -22.024 2.738 5.014 1.00 97.62 109 ASP A CA 1
ATOM 842 C C . ASP A 1 109 ? -21.407 1.561 4.234 1.00 97.62 109 ASP A C 1
ATOM 844 O O . ASP A 1 109 ? -21.785 1.317 3.088 1.00 97.62 109 ASP A O 1
ATOM 848 N N . TYR A 1 110 ? -20.485 0.813 4.854 1.00 98.06 110 TYR A N 1
ATOM 849 C CA . TYR A 1 110 ? -19.715 -0.278 4.247 1.00 98.06 110 TYR A CA 1
ATOM 850 C C . TYR A 1 110 ? -18.839 0.168 3.068 1.00 98.06 110 TYR A C 1
ATOM 852 O O . TYR A 1 110 ? -18.513 -0.633 2.186 1.00 98.06 110 TYR A O 1
ATOM 860 N N . LYS A 1 111 ? -18.448 1.447 3.061 1.00 98.38 111 LYS A N 1
ATOM 861 C CA . LYS A 1 111 ? -17.539 2.044 2.083 1.00 98.38 111 LYS A CA 1
ATOM 862 C C . LYS A 1 111 ? -16.206 2.400 2.715 1.00 98.38 111 LYS A C 1
ATOM 864 O O . LYS A 1 111 ? -16.111 2.625 3.921 1.00 98.38 111 LYS A O 1
ATOM 869 N N . LEU A 1 112 ? -15.159 2.406 1.899 1.00 98.62 112 LEU A N 1
ATOM 870 C CA . LEU A 1 112 ? -13.833 2.815 2.341 1.00 98.62 112 LEU A CA 1
ATOM 871 C C . LEU A 1 112 ? -13.723 4.335 2.265 1.00 98.62 112 LEU A C 1
ATOM 873 O O . LEU A 1 112 ? -14.028 4.941 1.240 1.00 98.62 112 LEU A O 1
ATOM 877 N N . HIS A 1 113 ? -13.217 4.933 3.337 1.00 98.38 113 HIS A N 1
ATOM 878 C CA . HIS A 1 113 ? -12.996 6.370 3.458 1.00 98.38 113 HIS A CA 1
ATOM 879 C C . HIS A 1 113 ? -11.528 6.653 3.738 1.00 98.38 113 HIS A C 1
ATOM 881 O O . HIS A 1 113 ? -10.865 5.911 4.465 1.00 98.38 113 HIS A O 1
ATOM 887 N N . ALA A 1 114 ? -11.013 7.740 3.169 1.00 98.06 114 ALA A N 1
ATOM 888 C CA . ALA A 1 114 ? -9.657 8.188 3.444 1.00 98.06 114 ALA A CA 1
ATOM 889 C C . ALA A 1 114 ? -9.504 8.569 4.920 1.00 98.06 114 ALA A C 1
ATOM 891 O O . ALA A 1 114 ? -10.250 9.404 5.437 1.00 98.06 114 ALA A O 1
ATOM 892 N N . VAL A 1 115 ? -8.501 8.000 5.590 1.00 97.94 115 VAL A N 1
ATOM 893 C CA . VAL A 1 115 ? -8.103 8.475 6.914 1.00 97.94 115 VAL A CA 1
ATOM 894 C C . VAL A 1 115 ? -7.318 9.767 6.729 1.00 97.94 115 VAL A C 1
ATOM 896 O O . VAL A 1 115 ? -6.390 9.838 5.922 1.00 97.94 115 VAL A O 1
ATOM 899 N N . LYS A 1 116 ? -7.692 10.800 7.487 1.00 96.88 116 LYS A N 1
ATOM 900 C CA . LYS A 1 116 ? -7.049 12.117 7.463 1.00 96.88 116 LYS A CA 1
ATOM 901 C C . LYS A 1 116 ? -5.529 11.979 7.606 1.00 96.88 116 LYS A C 1
ATOM 903 O O . LYS A 1 116 ? -5.058 11.355 8.551 1.00 96.88 116 LYS A O 1
ATOM 908 N N . GLU A 1 117 ? -4.759 12.573 6.696 1.00 97.06 117 GLU A N 1
ATOM 909 C CA . GLU A 1 117 ? -3.291 12.495 6.736 1.00 97.06 117 GLU A CA 1
ATOM 910 C C . GLU A 1 117 ? -2.690 13.464 7.763 1.00 97.06 117 GLU A C 1
ATOM 912 O O . GLU A 1 117 ? -1.883 13.071 8.602 1.00 97.06 117 GLU A O 1
ATOM 917 N N . THR A 1 118 ? -3.076 14.742 7.719 1.00 96.31 118 THR A N 1
ATOM 918 C CA . THR A 1 118 ? -2.381 15.823 8.438 1.00 96.31 118 THR A CA 1
ATOM 919 C C . THR A 1 118 ? -3.259 16.545 9.460 1.00 96.31 118 THR A C 1
ATOM 921 O O . THR A 1 118 ? -4.487 16.487 9.415 1.00 96.31 118 THR A O 1
ATOM 924 N N . GLY A 1 119 ? -2.626 17.253 10.399 1.00 94.25 119 GLY A N 1
ATOM 925 C CA . GLY A 1 119 ? -3.297 18.014 11.455 1.00 94.25 119 GLY A CA 1
ATOM 926 C C . GLY A 1 119 ? -3.741 17.139 12.636 1.00 94.25 119 GLY A C 1
ATOM 927 O O . GLY A 1 119 ? -3.353 15.973 12.725 1.00 94.25 119 GLY A O 1
ATOM 928 N N . PRO A 1 120 ? -4.555 17.676 13.565 1.00 92.50 120 PRO A N 1
ATOM 929 C CA . PRO A 1 120 ? -5.033 16.909 14.713 1.00 92.50 120 PRO A CA 1
ATOM 930 C C . PRO A 1 120 ? -5.780 15.645 14.270 1.00 92.50 120 PRO A C 1
ATOM 932 O O . PRO A 1 120 ? -6.694 15.729 13.438 1.00 92.50 120 PRO A O 1
ATOM 935 N N . GLY A 1 121 ? -5.354 14.495 14.805 1.00 88.69 121 GLY A N 1
ATOM 936 C CA . GLY A 1 121 ? -5.879 13.162 14.481 1.00 88.69 121 GLY A CA 1
ATOM 937 C C . GLY A 1 121 ? -5.417 12.577 13.139 1.00 88.69 121 GLY A C 1
ATOM 938 O O . GLY A 1 121 ? -5.870 11.493 12.774 1.00 88.69 121 GLY A O 1
ATOM 939 N N . GLY A 1 122 ? -4.554 13.279 12.395 1.00 97.06 122 GLY A N 1
ATOM 940 C CA . GLY A 1 122 ? -4.052 12.814 11.107 1.00 97.06 122 GLY A CA 1
ATOM 941 C C . GLY A 1 122 ? -2.922 11.795 11.248 1.00 97.06 122 GLY A C 1
ATOM 942 O O . GLY A 1 122 ? -1.986 12.034 12.015 1.00 97.06 122 GLY A O 1
ATOM 943 N N . TRP A 1 123 ? -2.982 10.688 10.503 1.00 97.44 123 TRP A N 1
ATOM 944 C CA . TRP A 1 123 ? -2.049 9.570 10.678 1.00 97.44 123 TRP A CA 1
ATOM 945 C C . TRP A 1 123 ? -0.592 9.965 10.388 1.00 97.44 123 TRP A C 1
ATOM 947 O O . TRP A 1 123 ? 0.278 9.690 11.212 1.00 97.44 123 TRP A O 1
ATOM 957 N N . CYS A 1 124 ? -0.321 10.721 9.316 1.00 97.00 124 CYS A N 1
ATOM 958 C CA . CYS A 1 124 ? 1.023 11.235 9.015 1.00 97.00 124 CYS A CA 1
ATOM 959 C C . CYS A 1 124 ? 1.548 12.152 10.126 1.00 97.00 124 CYS A C 1
ATOM 961 O O . CYS A 1 124 ? 2.738 12.144 10.437 1.00 97.00 124 CYS A O 1
ATOM 963 N N . THR A 1 125 ? 0.678 12.979 10.717 1.00 96.56 125 THR A N 1
ATOM 964 C CA . THR A 1 125 ? 1.067 13.860 11.827 1.00 96.56 125 THR A CA 1
ATOM 965 C C . THR A 1 125 ? 1.390 13.056 13.084 1.00 96.56 125 THR A C 1
ATOM 967 O O . THR A 1 125 ? 2.418 13.309 13.708 1.00 96.56 125 THR A O 1
ATOM 970 N N . SER A 1 126 ? 0.569 12.064 13.435 1.00 95.50 126 SER A N 1
ATOM 971 C CA . SER A 1 126 ? 0.778 11.250 14.638 1.00 95.50 126 SER A CA 1
ATOM 972 C C . SER A 1 126 ? 1.971 10.305 14.541 1.00 95.50 126 SER A C 1
ATOM 974 O O . SER A 1 126 ? 2.590 10.026 15.560 1.00 95.50 126 SER A O 1
ATOM 976 N N . THR A 1 127 ? 2.324 9.831 13.344 1.00 95.81 127 THR A N 1
ATOM 977 C CA . THR A 1 127 ? 3.387 8.830 13.166 1.00 95.81 127 THR A CA 1
ATOM 978 C C . THR A 1 127 ? 4.701 9.422 12.662 1.00 95.81 127 THR A C 1
ATOM 980 O O . THR A 1 127 ? 5.593 8.682 12.254 1.00 95.81 127 THR A O 1
ATOM 983 N N . ARG A 1 128 ? 4.861 10.752 12.693 1.00 94.44 128 ARG A N 1
ATOM 984 C CA . ARG A 1 128 ? 6.069 11.445 12.207 1.00 94.44 128 ARG A CA 1
ATOM 985 C C . ARG A 1 128 ? 7.350 11.017 12.931 1.00 94.44 128 ARG A C 1
ATOM 987 O O . ARG A 1 128 ? 8.433 11.086 12.363 1.00 94.44 128 ARG A O 1
ATOM 994 N N . TYR A 1 129 ? 7.236 10.549 14.171 1.00 94.25 129 TYR A N 1
ATOM 995 C CA . TYR A 1 129 ? 8.372 10.038 14.938 1.00 94.25 129 TYR A CA 1
ATOM 996 C C . TYR A 1 129 ? 8.951 8.726 14.375 1.00 94.25 129 TYR A C 1
ATOM 998 O O . TYR A 1 129 ? 10.072 8.358 14.718 1.00 94.25 129 TYR A O 1
ATOM 1006 N N . ILE A 1 130 ? 8.216 8.022 13.506 1.00 95.31 130 ILE A N 1
ATOM 1007 C CA . ILE A 1 130 ? 8.728 6.874 12.757 1.00 95.31 130 ILE A CA 1
ATOM 1008 C C . ILE A 1 130 ? 9.547 7.424 11.590 1.00 95.31 130 ILE A C 1
ATOM 1010 O O . ILE A 1 130 ? 8.982 7.905 10.610 1.00 95.31 130 ILE A O 1
ATOM 1014 N N . SER A 1 131 ? 10.875 7.353 11.681 1.00 93.44 131 SER A N 1
ATOM 1015 C CA . SER A 1 131 ? 11.797 7.928 10.687 1.00 93.44 131 SER A CA 1
ATOM 1016 C C . SER A 1 131 ? 11.481 7.497 9.252 1.00 93.44 131 SER A C 1
ATOM 1018 O O . SER A 1 131 ? 11.473 8.321 8.344 1.00 93.44 131 SER A O 1
ATOM 1020 N N . GLU A 1 132 ? 11.144 6.223 9.065 1.00 94.38 132 GLU A N 1
ATOM 1021 C CA . GLU A 1 132 ? 10.843 5.633 7.761 1.00 94.38 132 GLU A CA 1
ATOM 1022 C C . GLU A 1 132 ? 9.428 5.941 7.242 1.00 94.38 132 GLU A C 1
ATOM 1024 O O . GLU A 1 132 ? 9.101 5.526 6.136 1.00 94.38 132 GLU A O 1
ATOM 1029 N N . ALA A 1 133 ? 8.568 6.631 8.000 1.00 95.88 133 ALA A N 1
ATOM 1030 C CA . ALA A 1 133 ? 7.193 6.889 7.576 1.00 95.88 133 ALA A CA 1
ATOM 1031 C C . ALA A 1 133 ? 7.114 7.887 6.402 1.00 95.88 133 ALA A C 1
ATOM 1033 O O . ALA A 1 133 ? 7.867 8.865 6.385 1.00 95.88 133 ALA A O 1
ATOM 1034 N N . PRO A 1 134 ? 6.128 7.736 5.491 1.00 95.56 134 PRO A N 1
ATOM 1035 C CA . PRO A 1 134 ? 5.929 8.641 4.355 1.00 95.56 134 PRO A CA 1
ATOM 1036 C C . PRO A 1 134 ? 5.789 10.116 4.717 1.00 95.56 134 PRO A C 1
ATOM 1038 O O . PRO A 1 134 ? 6.097 10.987 3.910 1.00 95.56 134 PRO A O 1
ATOM 1041 N N . ALA A 1 135 ? 5.357 10.402 5.946 1.00 94.12 135 ALA A N 1
ATOM 1042 C CA . ALA A 1 135 ? 5.251 11.750 6.489 1.00 94.12 135 ALA A CA 1
ATOM 1043 C C . ALA A 1 135 ? 6.585 12.522 6.532 1.00 94.12 135 ALA A C 1
ATOM 1045 O O . ALA A 1 135 ? 6.560 13.743 6.695 1.00 94.12 135 ALA A O 1
ATOM 1046 N N . ASN A 1 136 ? 7.717 11.815 6.435 1.00 95.06 136 ASN A N 1
ATOM 1047 C CA . ASN A 1 136 ? 9.071 12.359 6.523 1.00 95.06 136 ASN A CA 1
ATOM 1048 C C . ASN A 1 136 ? 9.804 12.404 5.179 1.00 95.06 136 ASN A C 1
ATOM 1050 O O . ASN A 1 136 ? 10.938 12.873 5.129 1.00 95.06 136 ASN A O 1
ATOM 1054 N N . TRP A 1 137 ? 9.204 11.897 4.103 1.00 95.25 137 TRP A N 1
ATOM 1055 C CA . TRP A 1 137 ? 9.862 11.846 2.801 1.00 95.25 137 TRP A CA 1
ATOM 1056 C C . TRP A 1 137 ? 9.653 13.162 2.060 1.00 95.25 137 TRP A C 1
ATOM 1058 O O . TRP A 1 137 ? 8.523 13.644 1.963 1.00 95.25 137 TRP A O 1
ATOM 1068 N N . SER A 1 138 ? 10.726 13.723 1.504 1.00 95.25 138 SER A N 1
ATOM 1069 C CA . SER A 1 138 ? 10.591 14.825 0.555 1.00 95.25 138 SER A CA 1
ATOM 1070 C C . SER A 1 138 ? 10.057 14.310 -0.786 1.00 95.25 138 SER A C 1
ATOM 1072 O O . SER A 1 138 ? 10.230 13.137 -1.148 1.00 95.25 138 SER A O 1
ATOM 1074 N N . ASP A 1 139 ? 9.394 15.185 -1.538 1.00 95.75 139 ASP A N 1
ATOM 1075 C CA . ASP A 1 139 ? 8.929 14.838 -2.880 1.00 95.75 139 ASP A CA 1
ATOM 1076 C C . ASP A 1 139 ? 10.120 14.629 -3.831 1.00 95.75 139 ASP A C 1
ATOM 1078 O O . ASP A 1 139 ? 10.070 13.758 -4.702 1.00 95.75 139 ASP A O 1
ATOM 1082 N N . GLU A 1 140 ? 11.225 15.348 -3.616 1.00 96.19 140 GLU A N 1
ATOM 1083 C CA . GLU A 1 140 ? 12.486 15.203 -4.343 1.00 96.19 140 GLU A CA 1
ATOM 1084 C C . GLU A 1 140 ? 13.131 13.827 -4.130 1.00 96.19 140 GLU A C 1
ATOM 1086 O O . GLU A 1 140 ? 13.582 13.204 -5.097 1.00 96.19 140 GLU A O 1
ATOM 1091 N N . ASP A 1 141 ? 13.142 13.318 -2.897 1.00 95.75 141 ASP A N 1
ATOM 1092 C CA . ASP A 1 141 ? 13.713 12.006 -2.580 1.00 95.75 141 ASP A CA 1
ATOM 1093 C C . ASP A 1 141 ? 12.899 10.882 -3.220 1.00 95.75 141 ASP A C 1
ATOM 1095 O O . ASP A 1 141 ? 13.451 9.977 -3.852 1.00 95.75 141 ASP A O 1
ATOM 1099 N N . VAL A 1 142 ? 11.567 10.964 -3.124 1.00 97.12 142 VAL A N 1
ATOM 1100 C CA . VAL A 1 142 ? 10.670 9.992 -3.764 1.00 97.12 142 VAL A CA 1
ATOM 1101 C C . VAL A 1 142 ? 10.838 10.045 -5.277 1.00 97.12 142 VAL A C 1
ATOM 1103 O O . VAL A 1 142 ? 10.927 9.002 -5.928 1.00 97.12 142 VAL A O 1
ATOM 1106 N N . LYS A 1 143 ? 10.915 11.249 -5.853 1.00 97.06 143 LYS A N 1
ATOM 1107 C CA . LYS A 1 143 ? 11.159 11.423 -7.283 1.00 97.06 143 LYS A CA 1
ATOM 1108 C C . LYS A 1 143 ? 12.485 10.786 -7.693 1.00 97.06 143 LYS A C 1
ATOM 1110 O O . LYS A 1 143 ? 12.502 10.047 -8.671 1.00 97.06 143 LYS A O 1
ATOM 1115 N N . THR A 1 144 ? 13.558 11.018 -6.941 1.00 96.62 144 THR A N 1
ATOM 1116 C CA . THR A 1 144 ? 14.896 10.471 -7.218 1.00 96.62 144 THR A CA 1
ATOM 1117 C C . THR A 1 144 ? 14.901 8.944 -7.193 1.00 96.62 144 THR A C 1
ATOM 1119 O O . THR A 1 144 ? 15.436 8.306 -8.105 1.00 96.62 144 THR A O 1
ATOM 1122 N N . LEU A 1 145 ? 14.258 8.344 -6.187 1.00 97.12 145 LEU A N 1
ATOM 1123 C CA . LEU A 1 145 ? 14.110 6.894 -6.079 1.00 97.12 145 LEU A CA 1
ATOM 1124 C C . LEU A 1 145 ? 13.379 6.320 -7.292 1.00 97.12 145 LEU A C 1
ATOM 1126 O O . LEU A 1 145 ? 13.868 5.392 -7.936 1.00 97.12 145 LEU A O 1
ATOM 1130 N N . LEU A 1 146 ? 12.221 6.891 -7.621 1.00 98.06 146 LEU A N 1
ATOM 1131 C CA . LEU A 1 146 ? 11.385 6.388 -8.701 1.00 98.06 146 LEU A CA 1
ATOM 1132 C C . LEU A 1 146 ? 12.001 6.649 -10.086 1.00 98.06 146 LEU A C 1
ATOM 1134 O O . LEU A 1 146 ? 11.856 5.809 -10.964 1.00 98.06 146 LEU A O 1
ATOM 1138 N N . ASP A 1 147 ? 12.727 7.754 -10.288 1.00 97.88 147 ASP A N 1
ATOM 1139 C CA . ASP A 1 147 ? 13.466 8.027 -11.532 1.00 97.88 147 ASP A CA 1
ATOM 1140 C C . ASP A 1 147 ? 14.599 7.020 -11.738 1.00 97.88 147 ASP A C 1
ATOM 1142 O O . ASP A 1 147 ? 14.794 6.513 -12.843 1.00 97.88 147 ASP A O 1
ATOM 1146 N N . THR A 1 148 ? 15.307 6.675 -10.661 1.00 97.12 148 THR A N 1
ATOM 1147 C CA . THR A 1 148 ? 16.353 5.648 -10.700 1.00 97.12 148 THR A CA 1
ATOM 1148 C C . THR A 1 148 ? 15.764 4.272 -10.996 1.00 97.12 148 THR A C 1
ATOM 1150 O O . THR A 1 148 ? 16.302 3.531 -11.823 1.00 97.12 148 THR A O 1
ATOM 1153 N N . ALA A 1 149 ? 14.640 3.937 -10.356 1.00 98.00 149 ALA A N 1
ATOM 1154 C CA . ALA A 1 149 ? 13.921 2.697 -10.610 1.00 98.00 149 ALA A CA 1
ATOM 1155 C C . ALA A 1 149 ? 13.424 2.619 -12.059 1.00 98.00 149 ALA A C 1
ATOM 1157 O O . ALA A 1 149 ? 13.653 1.624 -12.741 1.00 98.00 149 ALA A O 1
ATOM 1158 N N . GLU A 1 150 ? 12.813 3.692 -12.556 1.00 98.69 150 GLU A N 1
ATOM 1159 C CA . GLU A 1 150 ? 12.317 3.797 -13.924 1.00 98.69 150 GLU A CA 1
ATOM 1160 C C . GLU A 1 150 ? 13.433 3.635 -14.958 1.00 98.69 150 GLU A C 1
ATOM 1162 O O . GLU A 1 150 ? 13.266 2.898 -15.929 1.00 98.69 150 GLU A O 1
ATOM 1167 N N . ALA A 1 151 ? 14.581 4.286 -14.744 1.00 98.38 151 ALA A N 1
ATOM 1168 C CA . ALA A 1 151 ? 15.747 4.134 -15.606 1.00 98.38 151 ALA A CA 1
ATOM 1169 C C . ALA A 1 151 ? 16.259 2.685 -15.608 1.00 98.38 151 ALA A C 1
ATOM 1171 O O . ALA A 1 151 ? 16.466 2.120 -16.676 1.00 98.38 151 ALA A O 1
ATOM 1172 N N . SER A 1 152 ? 16.382 2.055 -14.434 1.00 98.25 152 SER A N 1
ATOM 1173 C CA . SER A 1 152 ? 16.817 0.654 -14.316 1.00 98.25 152 SER A CA 1
ATOM 1174 C C . SER A 1 152 ? 15.869 -0.323 -15.016 1.00 98.25 152 SER A C 1
ATOM 1176 O O . SER A 1 152 ? 16.306 -1.275 -15.660 1.00 98.25 152 SER A O 1
ATOM 1178 N N . VAL A 1 153 ? 14.563 -0.106 -14.874 1.00 98.19 153 VAL A N 1
ATOM 1179 C CA . VAL A 1 153 ? 13.528 -0.936 -15.497 1.00 98.19 153 VAL A CA 1
ATOM 1180 C C . VAL A 1 153 ? 13.505 -0.726 -17.014 1.00 98.19 153 VAL A C 1
ATOM 1182 O O . VAL A 1 153 ? 13.321 -1.687 -17.758 1.00 98.19 153 VAL A O 1
ATOM 1185 N N . ARG A 1 154 ? 13.745 0.504 -17.490 1.00 98.62 154 ARG A N 1
ATOM 1186 C CA . ARG A 1 154 ? 13.889 0.819 -18.919 1.00 98.62 154 ARG A CA 1
ATOM 1187 C C . ARG A 1 154 ? 15.114 0.148 -19.536 1.00 98.62 154 ARG A C 1
ATOM 1189 O O . ARG A 1 154 ? 14.963 -0.492 -20.567 1.00 98.62 154 ARG A O 1
ATOM 1196 N N . GLU A 1 155 ? 16.273 0.236 -18.883 1.00 98.38 155 GLU A N 1
ATOM 1197 C CA . GLU A 1 155 ? 17.498 -0.472 -19.293 1.00 98.38 155 GLU A CA 1
ATOM 1198 C C . GLU A 1 155 ? 17.214 -1.979 -19.440 1.00 98.38 155 GLU A C 1
ATOM 1200 O O . GLU A 1 155 ? 17.495 -2.576 -20.473 1.00 98.38 155 GLU A O 1
ATOM 1205 N N . SER A 1 156 ? 16.551 -2.585 -18.448 1.00 97.69 156 SER A N 1
ATOM 1206 C CA . SER A 1 156 ? 16.185 -4.007 -18.490 1.00 97.69 156 SER A CA 1
ATOM 1207 C C . SER A 1 156 ? 15.195 -4.354 -19.615 1.00 97.69 156 SER A C 1
ATOM 1209 O O . SER A 1 156 ? 15.336 -5.384 -20.271 1.00 97.69 156 SER A O 1
ATOM 1211 N N . MET A 1 157 ? 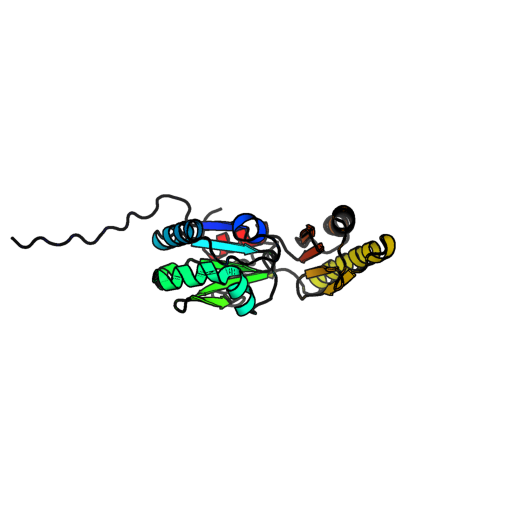14.208 -3.488 -19.873 1.00 97.38 157 MET A N 1
ATOM 1212 C CA . MET A 1 157 ? 13.264 -3.638 -20.986 1.00 97.38 157 MET A CA 1
ATOM 1213 C C . MET A 1 157 ? 13.971 -3.634 -22.347 1.00 97.38 157 MET A C 1
ATOM 1215 O O . MET A 1 157 ? 13.611 -4.427 -23.218 1.00 97.38 157 MET A O 1
ATOM 1219 N N . GLU A 1 158 ? 14.944 -2.742 -22.532 1.00 98.00 158 GLU A N 1
ATOM 1220 C CA . GLU A 1 158 ? 15.703 -2.587 -23.776 1.00 98.00 158 GLU A CA 1
ATOM 1221 C C . GLU A 1 158 ? 16.670 -3.758 -23.994 1.00 98.00 158 GLU A C 1
ATOM 1223 O O . GLU A 1 158 ? 16.611 -4.391 -25.052 1.00 98.00 158 GLU A O 1
ATOM 1228 N N . ASP A 1 159 ? 17.472 -4.097 -22.979 1.00 98.19 159 ASP A N 1
ATOM 1229 C CA . ASP A 1 159 ? 18.472 -5.174 -23.016 1.00 98.19 159 ASP A CA 1
ATOM 1230 C C . ASP A 1 159 ? 17.849 -6.548 -23.287 1.00 98.19 159 ASP A C 1
ATOM 1232 O O . ASP A 1 159 ? 18.411 -7.370 -24.008 1.00 98.19 159 ASP A O 1
ATOM 1236 N N . GLN A 1 160 ? 16.679 -6.806 -22.700 1.00 97.38 160 GLN A N 1
ATOM 1237 C CA . GLN A 1 160 ? 15.968 -8.076 -22.849 1.00 97.38 160 GLN A CA 1
ATOM 1238 C C . GLN A 1 160 ? 14.955 -8.061 -24.007 1.00 97.38 160 GLN A C 1
ATOM 1240 O O . GLN A 1 160 ? 14.239 -9.042 -24.211 1.00 97.38 160 GLN A O 1
ATOM 1245 N N . HIS A 1 161 ? 14.862 -6.955 -24.758 1.00 96.75 161 HIS A N 1
ATOM 1246 C CA . HIS A 1 161 ? 13.918 -6.763 -25.865 1.00 96.75 161 HIS A CA 1
ATOM 1247 C C . HIS A 1 161 ? 12.450 -7.061 -25.493 1.00 96.75 161 HIS A C 1
ATOM 1249 O O . HIS A 1 161 ? 11.690 -7.651 -26.269 1.00 96.75 161 HIS A O 1
ATOM 1255 N N . LEU A 1 162 ? 12.028 -6.644 -24.295 1.00 96.44 162 LEU A N 1
ATOM 1256 C CA . LEU A 1 162 ? 10.693 -6.943 -23.778 1.00 96.44 162 LEU A CA 1
ATOM 1257 C C . LEU A 1 162 ? 9.625 -6.117 -24.498 1.00 96.44 162 LEU A C 1
ATOM 1259 O O . LEU A 1 162 ? 9.692 -4.889 -24.579 1.00 96.44 162 LEU A O 1
ATOM 1263 N N . ARG A 1 163 ? 8.557 -6.781 -24.953 1.00 96.00 163 ARG A N 1
ATOM 1264 C CA . ARG A 1 163 ? 7.362 -6.122 -25.509 1.00 96.00 163 ARG A CA 1
ATOM 1265 C C . ARG A 1 163 ? 6.462 -5.589 -24.392 1.00 96.00 163 ARG A C 1
ATOM 1267 O O . ARG A 1 163 ? 5.317 -6.003 -24.220 1.00 96.00 163 ARG A O 1
ATOM 1274 N N . SER A 1 164 ? 6.980 -4.631 -23.641 1.00 96.94 164 SER A N 1
ATOM 1275 C CA . SER A 1 164 ? 6.329 -4.054 -22.469 1.00 96.94 164 SER A CA 1
ATOM 1276 C C . SER A 1 164 ? 6.193 -2.532 -22.587 1.00 96.94 164 SER A C 1
ATOM 1278 O O . SER A 1 164 ? 6.478 -1.919 -23.627 1.00 96.94 164 SER A O 1
ATOM 1280 N N . ARG A 1 165 ? 5.626 -1.922 -21.548 1.00 97.38 165 ARG A N 1
ATOM 1281 C CA . ARG A 1 165 ? 5.587 -0.474 -21.341 1.00 97.38 165 ARG A CA 1
ATOM 1282 C C . ARG A 1 165 ? 5.763 -0.162 -19.863 1.00 97.38 165 ARG A C 1
ATOM 1284 O O . ARG A 1 165 ? 5.381 -0.957 -19.007 1.00 97.38 165 ARG A O 1
ATOM 1291 N N . ILE A 1 166 ? 6.270 1.030 -19.585 1.00 98.38 166 ILE A N 1
ATOM 1292 C CA . ILE A 1 166 ? 6.440 1.532 -18.225 1.00 98.38 166 ILE A CA 1
ATOM 1293 C C . ILE A 1 166 ? 5.225 2.378 -17.829 1.00 98.38 166 ILE A C 1
ATOM 1295 O O . ILE A 1 166 ? 4.715 3.167 -18.627 1.00 98.38 166 ILE A O 1
ATOM 1299 N N . ILE 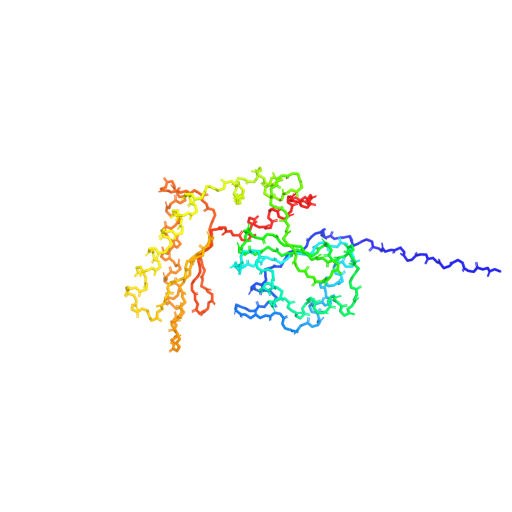A 1 167 ? 4.763 2.214 -16.592 1.00 98.00 167 ILE A N 1
ATOM 1300 C CA . ILE A 1 167 ? 3.757 3.049 -15.939 1.00 98.00 167 ILE A CA 1
ATOM 1301 C C . ILE A 1 167 ? 4.411 3.748 -14.753 1.00 98.00 167 ILE A C 1
ATOM 1303 O O . ILE A 1 167 ? 4.914 3.091 -13.848 1.00 98.00 167 ILE A O 1
ATOM 1307 N N . ARG A 1 168 ? 4.319 5.077 -14.713 1.00 98.06 168 ARG A N 1
ATOM 1308 C CA . ARG A 1 168 ? 4.731 5.896 -13.571 1.00 98.06 168 ARG A CA 1
ATOM 1309 C C . ARG A 1 168 ? 3.506 6.376 -12.791 1.00 98.06 168 ARG A C 1
ATOM 1311 O O . ARG A 1 168 ? 2.556 6.893 -13.377 1.00 98.06 168 ARG A O 1
ATOM 1318 N N . LYS A 1 169 ? 3.530 6.206 -11.470 1.00 97.44 169 LYS A N 1
ATOM 1319 C CA . LYS A 1 169 ? 2.538 6.701 -10.503 1.00 97.44 169 LYS A CA 1
ATOM 1320 C C . LYS A 1 169 ? 3.206 7.654 -9.505 1.00 97.44 169 LYS A C 1
ATOM 1322 O O . LYS A 1 169 ? 4.423 7.825 -9.506 1.00 97.44 169 LYS A O 1
ATOM 1327 N N . LYS A 1 170 ? 2.400 8.247 -8.613 1.00 96.88 170 LYS A N 1
ATOM 1328 C CA . LYS A 1 170 ? 2.867 9.172 -7.565 1.00 96.88 170 LYS A CA 1
ATOM 1329 C C . LYS A 1 170 ? 3.921 8.552 -6.637 1.00 96.88 170 LYS A C 1
ATOM 1331 O O . LYS A 1 170 ? 4.869 9.228 -6.258 1.00 96.88 170 LYS A O 1
ATOM 1336 N N . ARG A 1 171 ? 3.738 7.286 -6.253 1.00 97.88 171 ARG A N 1
ATOM 1337 C CA . ARG A 1 171 ? 4.590 6.576 -5.281 1.00 97.88 171 ARG A CA 1
ATOM 1338 C C . ARG A 1 171 ? 5.177 5.274 -5.827 1.00 97.88 171 ARG A C 1
ATOM 1340 O O . ARG A 1 171 ? 5.729 4.501 -5.057 1.00 97.88 171 ARG A O 1
ATOM 1347 N N . SER A 1 172 ? 5.065 5.029 -7.133 1.00 98.31 172 SER A N 1
ATOM 1348 C CA . SER A 1 172 ? 5.584 3.801 -7.732 1.00 98.31 172 SER A CA 1
ATOM 1349 C C . SER A 1 172 ? 5.824 3.881 -9.228 1.00 98.31 172 SER A C 1
ATOM 1351 O O . SER A 1 172 ? 5.313 4.767 -9.915 1.00 98.31 172 SER A O 1
ATOM 1353 N N . VAL A 1 173 ? 6.611 2.942 -9.735 1.00 98.56 173 VAL A N 1
ATOM 1354 C CA . VAL A 1 173 ? 6.829 2.703 -11.160 1.00 98.56 173 VAL A CA 1
ATOM 1355 C C . VAL A 1 173 ? 6.667 1.214 -11.438 1.00 98.56 173 VAL A C 1
ATOM 1357 O O . VAL A 1 173 ? 7.018 0.389 -10.603 1.00 98.56 173 VAL A O 1
ATOM 1360 N N . GLY A 1 174 ? 6.122 0.860 -12.595 1.00 98.00 174 GLY A N 1
ATOM 1361 C CA . GLY A 1 174 ? 5.959 -0.532 -12.985 1.00 98.00 174 GLY A CA 1
ATOM 1362 C C . GLY A 1 174 ? 6.220 -0.762 -14.462 1.00 98.00 174 GLY A C 1
ATOM 1363 O O . GLY A 1 174 ? 6.075 0.146 -15.279 1.00 98.00 174 GLY A O 1
ATOM 1364 N N . LEU A 1 175 ? 6.592 -1.988 -14.802 1.00 98.19 175 LEU A N 1
ATOM 1365 C CA . LEU A 1 175 ? 6.730 -2.483 -16.163 1.00 98.19 175 LEU A CA 1
ATOM 1366 C C . LEU A 1 175 ? 5.680 -3.554 -16.386 1.00 98.19 175 LEU A C 1
ATOM 1368 O O . LEU A 1 175 ? 5.667 -4.570 -15.703 1.00 98.19 175 LEU A O 1
ATOM 1372 N N . ILE A 1 176 ? 4.800 -3.304 -17.348 1.00 97.12 176 ILE A N 1
ATOM 1373 C CA . ILE A 1 176 ? 3.685 -4.189 -17.668 1.00 97.12 176 ILE A CA 1
ATOM 1374 C C . ILE A 1 176 ? 3.777 -4.650 -19.125 1.00 97.12 176 ILE A C 1
ATOM 1376 O O . ILE A 1 176 ? 4.258 -3.891 -19.979 1.00 97.12 176 ILE A O 1
ATOM 1380 N N . PRO A 1 177 ? 3.294 -5.855 -19.457 1.00 96.94 177 PRO A N 1
ATOM 1381 C CA . PRO A 1 177 ? 3.239 -6.311 -20.837 1.00 96.94 177 PRO A CA 1
ATOM 1382 C C . PRO A 1 177 ? 2.366 -5.384 -21.691 1.00 96.94 177 PRO A C 1
ATOM 1384 O O . PRO A 1 177 ? 1.399 -4.770 -21.222 1.00 96.94 177 PRO A O 1
ATOM 1387 N N . ARG A 1 178 ? 2.703 -5.272 -22.979 1.00 95.44 178 ARG A N 1
ATOM 1388 C CA . ARG A 1 178 ? 1.759 -4.740 -23.971 1.00 95.44 178 ARG A CA 1
ATOM 1389 C C . ARG A 1 178 ? 0.595 -5.724 -24.150 1.00 95.44 178 ARG A C 1
ATOM 1391 O O . ARG A 1 178 ? 0.757 -6.900 -23.826 1.00 95.44 178 ARG A O 1
ATOM 1398 N N . PRO A 1 179 ? -0.560 -5.266 -24.672 1.00 91.62 179 PRO A N 1
ATOM 1399 C CA . PRO A 1 179 ? -1.631 -6.176 -25.067 1.00 91.62 179 PRO A CA 1
ATOM 1400 C C . PRO A 1 179 ? -1.083 -7.328 -25.917 1.00 91.62 179 PRO A C 1
ATOM 1402 O O . PRO A 1 179 ? -0.204 -7.105 -26.754 1.00 91.62 179 PRO A O 1
ATOM 1405 N N . ASP A 1 180 ? -1.573 -8.539 -25.652 1.00 88.50 180 ASP A N 1
ATOM 1406 C CA . ASP A 1 180 ? -1.202 -9.778 -26.350 1.00 88.50 180 ASP A CA 1
ATOM 1407 C C . ASP A 1 180 ? 0.284 -10.170 -26.241 1.00 88.50 180 ASP A C 1
ATOM 1409 O O . ASP A 1 180 ? 0.815 -10.894 -27.084 1.00 88.50 180 ASP A O 1
ATOM 1413 N N . SER A 1 181 ? 0.974 -9.692 -25.203 1.00 92.19 181 SER A N 1
ATOM 1414 C CA . SER A 1 181 ? 2.330 -10.114 -24.862 1.00 92.19 181 SER A CA 1
ATOM 1415 C C . SER A 1 181 ? 2.375 -10.688 -23.455 1.00 92.19 181 SER A C 1
ATOM 1417 O O . SER A 1 181 ? 1.686 -10.220 -22.553 1.00 92.19 181 SER A O 1
ATOM 1419 N N . GLU A 1 182 ? 3.273 -11.642 -23.254 1.00 94.00 182 GLU A N 1
ATOM 1420 C CA . GLU A 1 182 ? 3.678 -12.113 -21.934 1.00 94.00 182 GLU A CA 1
ATOM 1421 C C . GLU A 1 182 ? 5.167 -11.834 -21.743 1.00 94.00 182 GLU A C 1
ATOM 1423 O O . GLU A 1 182 ? 5.916 -11.705 -22.715 1.00 94.00 182 GLU A O 1
ATOM 1428 N N . ILE A 1 183 ? 5.582 -11.677 -20.491 1.00 96.31 183 ILE A N 1
ATOM 1429 C CA . ILE A 1 183 ? 6.981 -11.481 -20.124 1.00 96.31 183 ILE A CA 1
ATOM 1430 C C . ILE A 1 183 ? 7.406 -12.743 -19.373 1.00 96.31 183 ILE A C 1
ATOM 1432 O O . ILE A 1 183 ? 6.736 -13.092 -18.398 1.00 96.31 183 ILE A O 1
ATOM 1436 N N . PRO A 1 184 ? 8.469 -13.443 -19.809 1.00 96.56 184 PRO A N 1
ATOM 1437 C CA . PRO A 1 184 ? 8.972 -14.608 -19.092 1.00 96.56 184 PRO A CA 1
ATOM 1438 C C . PRO A 1 184 ? 9.291 -14.264 -17.638 1.00 96.56 184 PRO A C 1
ATOM 1440 O O . PRO A 1 184 ? 9.787 -13.174 -17.344 1.00 96.56 184 PRO A O 1
ATOM 1443 N N . ARG A 1 185 ? 9.028 -15.200 -16.724 1.00 96.88 185 ARG A N 1
ATOM 1444 C CA . ARG A 1 185 ? 9.218 -14.979 -15.286 1.00 96.88 185 ARG A CA 1
ATOM 1445 C C . ARG A 1 185 ? 10.658 -14.592 -14.961 1.00 96.88 185 ARG A C 1
ATOM 1447 O O . ARG A 1 185 ? 10.877 -13.676 -14.181 1.00 96.88 185 ARG A O 1
ATOM 1454 N N . GLU A 1 186 ? 11.613 -15.244 -15.607 1.00 98.00 186 GLU A N 1
ATOM 1455 C CA . GLU A 1 186 ? 13.044 -15.007 -15.452 1.00 98.00 186 GLU A CA 1
ATOM 1456 C C . GLU A 1 186 ? 13.427 -13.587 -15.886 1.00 98.00 186 GLU A C 1
ATOM 1458 O O . GLU A 1 186 ? 14.285 -12.962 -15.270 1.00 98.00 186 GLU A O 1
ATOM 1463 N N . ALA A 1 187 ? 12.752 -13.043 -16.904 1.00 98.06 187 ALA A N 1
ATOM 1464 C CA . ALA A 1 187 ? 12.980 -11.676 -17.359 1.00 98.06 187 ALA A CA 1
ATOM 1465 C C . ALA A 1 187 ? 12.415 -10.631 -16.385 1.00 98.06 187 ALA A C 1
ATOM 1467 O O . ALA A 1 187 ? 13.019 -9.571 -16.190 1.00 98.06 187 ALA A O 1
ATOM 1468 N N . LEU A 1 188 ? 11.273 -10.937 -15.755 1.00 98.19 188 LEU A N 1
ATOM 1469 C CA . LEU A 1 188 ? 10.721 -10.139 -14.658 1.00 98.19 188 LEU A CA 1
ATOM 1470 C C . LEU A 1 188 ? 11.658 -10.177 -13.439 1.00 98.19 188 LEU A C 1
ATOM 1472 O O . LEU A 1 188 ? 11.962 -9.125 -12.878 1.00 98.19 188 LEU A O 1
ATOM 1476 N N . ASP A 1 189 ? 12.160 -11.360 -13.070 1.00 98.44 189 ASP A N 1
ATOM 1477 C CA . ASP A 1 189 ? 13.111 -11.537 -11.966 1.00 98.44 189 ASP A CA 1
ATOM 1478 C C . ASP A 1 189 ? 14.415 -10.763 -12.221 1.00 98.44 189 ASP A C 1
ATOM 1480 O O . ASP A 1 189 ? 14.881 -10.043 -11.340 1.00 98.44 189 ASP A O 1
ATOM 1484 N N . GLU A 1 190 ? 14.960 -10.811 -13.440 1.00 98.38 190 GLU A N 1
ATOM 1485 C CA . GLU A 1 190 ? 16.141 -10.028 -13.826 1.00 98.38 190 GLU A CA 1
ATOM 1486 C C . GLU A 1 190 ? 15.899 -8.514 -13.699 1.00 98.38 190 GLU A C 1
ATOM 1488 O O . GLU A 1 190 ? 16.726 -7.783 -13.146 1.00 98.38 190 GLU A O 1
ATOM 1493 N N . ALA A 1 191 ? 14.747 -8.016 -14.163 1.00 98.38 191 ALA A N 1
ATOM 1494 C CA . ALA A 1 191 ? 14.391 -6.604 -14.023 1.00 98.38 191 ALA A CA 1
ATOM 1495 C C . ALA A 1 191 ? 14.289 -6.176 -12.547 1.00 98.38 191 ALA A C 1
ATOM 1497 O O . ALA A 1 191 ? 14.782 -5.102 -12.186 1.00 98.38 191 ALA A O 1
ATOM 1498 N N . VAL A 1 192 ? 13.710 -7.027 -11.693 1.00 98.50 192 VAL A N 1
ATOM 1499 C CA . VAL A 1 192 ? 13.602 -6.805 -10.242 1.00 98.50 192 VAL A CA 1
ATOM 1500 C C . VAL A 1 192 ? 14.976 -6.802 -9.573 1.00 98.50 192 VAL A C 1
ATOM 1502 O O . VAL A 1 192 ? 15.290 -5.877 -8.823 1.00 98.50 192 VAL A O 1
ATOM 1505 N N . LEU A 1 193 ? 15.823 -7.791 -9.855 1.00 98.38 193 LEU A N 1
ATOM 1506 C CA . LEU A 1 193 ? 17.149 -7.898 -9.245 1.00 98.38 193 LEU A CA 1
ATOM 1507 C C . LEU A 1 193 ? 18.041 -6.705 -9.613 1.00 98.38 193 LEU A C 1
ATOM 1509 O O . LEU A 1 193 ? 18.726 -6.158 -8.743 1.00 98.38 193 LEU A O 1
ATOM 1513 N N . ARG A 1 194 ? 17.982 -6.229 -10.865 1.00 97.69 194 ARG A N 1
ATOM 1514 C CA . ARG A 1 194 ? 18.713 -5.024 -11.295 1.00 97.69 194 ARG A CA 1
ATOM 1515 C C . ARG A 1 194 ? 18.291 -3.782 -10.524 1.00 97.69 194 ARG A C 1
ATOM 1517 O O . ARG A 1 194 ? 19.150 -3.059 -10.012 1.00 97.69 194 ARG A O 1
ATOM 1524 N N . VAL A 1 195 ? 16.984 -3.533 -10.411 1.00 97.56 195 VAL A N 1
ATOM 1525 C CA . VAL A 1 195 ? 16.508 -2.346 -9.693 1.00 97.56 195 VAL A CA 1
ATOM 1526 C C . VAL A 1 195 ? 16.802 -2.447 -8.198 1.00 97.56 195 VAL A C 1
ATOM 1528 O O . VAL A 1 195 ? 17.255 -1.467 -7.610 1.00 97.56 195 VAL A O 1
ATOM 1531 N N . GLN A 1 196 ? 16.663 -3.631 -7.590 1.00 96.56 196 GLN A N 1
ATOM 1532 C CA . GLN A 1 196 ? 17.042 -3.856 -6.194 1.00 96.56 196 GLN A CA 1
ATOM 1533 C C . GLN A 1 196 ? 18.522 -3.552 -5.955 1.00 96.56 196 GLN A C 1
ATOM 1535 O O . GLN A 1 196 ? 18.844 -2.843 -5.001 1.00 96.56 196 GLN A O 1
ATOM 1540 N N . ALA A 1 197 ? 19.420 -4.020 -6.825 1.00 94.88 197 ALA A N 1
ATOM 1541 C CA . ALA A 1 197 ? 20.849 -3.736 -6.716 1.00 94.88 197 ALA A CA 1
ATOM 1542 C C . ALA A 1 197 ? 21.141 -2.226 -6.820 1.00 94.88 197 ALA A C 1
ATOM 1544 O O . ALA A 1 197 ? 21.880 -1.673 -5.998 1.00 94.88 197 ALA A O 1
ATOM 1545 N N . LYS A 1 198 ? 20.513 -1.534 -7.782 1.00 93.75 198 LYS A N 1
ATOM 1546 C CA . LYS A 1 198 ? 20.707 -0.091 -8.007 1.00 93.75 198 LYS A CA 1
ATOM 1547 C C . LYS A 1 198 ? 20.179 0.739 -6.833 1.00 93.75 198 LYS A C 1
ATOM 1549 O O . LYS A 1 198 ? 20.920 1.567 -6.301 1.00 93.75 198 LYS A O 1
ATOM 1554 N N . LEU A 1 199 ? 18.961 0.468 -6.359 1.00 94.31 199 LEU A N 1
ATOM 1555 C CA . LEU A 1 199 ? 18.356 1.178 -5.225 1.00 94.31 199 LEU A CA 1
ATOM 1556 C C . LEU A 1 199 ? 19.054 0.868 -3.890 1.00 94.31 199 LEU A C 1
ATOM 1558 O O . LEU A 1 199 ? 19.294 1.778 -3.099 1.00 94.31 199 LEU A O 1
ATOM 1562 N N . SER A 1 200 ? 19.472 -0.379 -3.653 1.00 91.12 200 SER A N 1
ATOM 1563 C CA . SER A 1 200 ? 20.215 -0.738 -2.432 1.00 91.12 200 SER A CA 1
ATOM 1564 C C . SER A 1 200 ? 21.551 0.003 -2.347 1.00 91.12 200 SER A C 1
ATOM 1566 O O . SER A 1 200 ? 21.959 0.435 -1.269 1.00 91.12 200 SER A O 1
ATOM 1568 N N . SER A 1 201 ? 22.213 0.223 -3.488 1.00 84.69 201 SER A N 1
ATOM 1569 C CA . SER A 1 201 ? 23.443 1.017 -3.538 1.00 84.69 201 SER A CA 1
ATOM 1570 C C . SER A 1 201 ? 23.224 2.497 -3.190 1.00 84.69 201 SER A C 1
ATOM 1572 O O . SER A 1 201 ? 24.122 3.124 -2.627 1.00 84.69 201 SER A O 1
ATOM 1574 N N . MET A 1 202 ? 22.032 3.045 -3.465 1.00 80.38 202 MET A N 1
ATOM 1575 C CA . MET A 1 202 ? 21.650 4.399 -3.050 1.00 80.38 202 MET A CA 1
ATOM 1576 C C . MET A 1 202 ? 21.418 4.480 -1.545 1.00 80.38 202 MET A C 1
ATOM 1578 O O . MET A 1 202 ? 21.974 5.368 -0.898 1.00 80.38 202 MET A O 1
ATOM 1582 N N . ASN A 1 203 ? 20.705 3.505 -0.976 1.00 77.50 203 ASN A N 1
ATOM 1583 C CA . ASN A 1 203 ? 20.463 3.432 0.468 1.00 77.50 203 ASN A CA 1
ATOM 1584 C C . ASN A 1 203 ? 21.759 3.252 1.285 1.00 77.50 203 ASN A C 1
ATOM 1586 O O . ASN A 1 203 ? 21.798 3.606 2.459 1.00 77.50 203 ASN A O 1
ATOM 1590 N N . GLY A 1 204 ? 22.843 2.777 0.661 1.00 75.88 204 GLY A N 1
ATOM 1591 C CA . GLY A 1 204 ? 24.196 2.720 1.229 1.00 75.88 204 GLY A CA 1
ATOM 1592 C C . GLY A 1 204 ? 24.971 4.049 1.243 1.00 75.88 204 GLY A C 1
ATOM 1593 O O . GLY A 1 204 ? 26.192 4.022 1.389 1.00 75.88 204 GLY A O 1
ATOM 1594 N N . GLY A 1 205 ? 24.305 5.196 1.060 1.00 69.69 205 GLY A N 1
ATOM 1595 C CA . GLY A 1 205 ? 24.912 6.535 1.145 1.00 69.69 205 GLY A CA 1
ATOM 1596 C C . GLY A 1 205 ? 25.133 7.253 -0.192 1.00 69.69 205 GLY A C 1
ATOM 1597 O O . GLY A 1 205 ? 25.826 8.266 -0.225 1.00 69.69 205 GLY A O 1
ATOM 1598 N N . LYS A 1 206 ? 24.562 6.751 -1.296 1.00 67.94 206 LYS A N 1
ATOM 1599 C CA . LYS A 1 206 ? 24.630 7.384 -2.631 1.00 67.94 206 LYS A CA 1
ATOM 1600 C C . LYS A 1 206 ? 23.317 8.044 -3.075 1.00 67.94 206 LYS A C 1
ATOM 1602 O O . LYS A 1 206 ? 23.267 8.604 -4.164 1.00 67.94 206 LYS A O 1
ATOM 1607 N N . GLY A 1 207 ? 22.264 7.968 -2.264 1.00 70.75 207 GLY A N 1
ATOM 1608 C CA . GLY A 1 207 ? 20.957 8.557 -2.541 1.00 70.75 207 GLY A CA 1
ATOM 1609 C C . GLY A 1 207 ? 20.073 8.607 -1.291 1.00 70.75 207 GLY A C 1
ATOM 1610 O O . GLY A 1 207 ? 20.568 8.374 -0.184 1.00 70.75 207 GLY A O 1
ATOM 1611 N N . PRO A 1 208 ? 18.782 8.939 -1.442 1.00 76.06 208 PRO A N 1
ATOM 1612 C CA . PRO A 1 208 ? 17.891 9.117 -0.306 1.00 76.06 208 PRO A CA 1
ATOM 1613 C C . PRO A 1 208 ? 17.592 7.776 0.379 1.00 76.06 208 PRO A C 1
ATOM 1615 O O . PRO A 1 208 ? 17.281 6.810 -0.318 1.00 76.06 208 PRO A O 1
ATOM 1618 N N . PRO A 1 209 ? 17.646 7.692 1.722 1.00 83.25 209 PRO A N 1
ATOM 1619 C CA . PRO A 1 209 ? 17.503 6.441 2.467 1.00 83.25 209 PRO A CA 1
ATOM 1620 C C . PRO A 1 209 ? 16.026 6.053 2.636 1.00 83.25 209 PRO A C 1
ATOM 1622 O O . PRO A 1 209 ? 15.542 5.850 3.749 1.00 83.25 209 PRO A O 1
ATOM 1625 N N . LEU A 1 210 ? 15.282 6.002 1.532 1.00 93.00 210 LEU A N 1
ATOM 1626 C CA . LEU A 1 210 ? 13.868 5.658 1.559 1.00 93.00 210 LEU A CA 1
ATOM 1627 C C . LEU A 1 210 ? 13.681 4.135 1.557 1.00 93.00 210 LEU A C 1
ATOM 1629 O O . LEU A 1 210 ? 14.367 3.419 0.813 1.00 93.00 210 LEU A O 1
ATOM 1633 N N . PRO A 1 211 ? 12.723 3.614 2.342 1.00 95.69 211 PRO A N 1
ATOM 1634 C CA . PRO A 1 211 ? 12.279 2.243 2.167 1.00 95.69 211 PRO A CA 1
ATOM 1635 C C . PRO A 1 211 ? 11.669 2.079 0.772 1.00 95.69 211 PRO A C 1
ATOM 1637 O O . PRO A 1 211 ? 10.970 2.960 0.271 1.00 95.69 211 PRO A O 1
ATOM 1640 N N . PHE A 1 212 ? 11.900 0.925 0.157 1.00 97.19 212 PHE A N 1
ATOM 1641 C CA . PHE A 1 212 ? 11.281 0.562 -1.111 1.00 97.19 212 PHE A CA 1
ATOM 1642 C C . PHE A 1 212 ? 10.914 -0.915 -1.132 1.00 97.19 212 PHE A C 1
ATOM 1644 O O . PHE A 1 212 ? 11.423 -1.707 -0.331 1.00 97.19 212 PHE A O 1
ATOM 1651 N N . CYS A 1 213 ? 10.056 -1.270 -2.078 1.00 97.56 213 CYS A N 1
ATOM 1652 C CA . CYS A 1 213 ? 9.731 -2.640 -2.423 1.00 97.56 213 CYS A CA 1
ATOM 1653 C C . CYS A 1 213 ? 9.818 -2.774 -3.942 1.00 97.56 213 CYS A C 1
ATOM 1655 O O . CYS A 1 213 ? 9.132 -2.053 -4.655 1.00 97.56 213 CYS A O 1
ATOM 1657 N N . ALA A 1 214 ? 10.679 -3.658 -4.443 1.00 97.81 214 ALA A N 1
ATOM 1658 C CA . ALA A 1 214 ? 10.728 -4.022 -5.856 1.00 97.81 214 ALA A CA 1
ATOM 1659 C C . ALA A 1 214 ? 10.428 -5.513 -5.971 1.00 97.81 214 ALA A C 1
ATOM 1661 O O . ALA A 1 214 ? 11.119 -6.314 -5.335 1.00 97.81 214 ALA A O 1
ATOM 1662 N N . PHE A 1 215 ? 9.413 -5.877 -6.749 1.00 96.56 215 PHE A N 1
ATOM 1663 C CA . PHE A 1 215 ? 8.905 -7.243 -6.789 1.00 96.56 215 PHE A CA 1
ATOM 1664 C C . PHE A 1 215 ? 8.400 -7.649 -8.174 1.00 96.56 215 PHE A C 1
ATOM 1666 O O . PHE A 1 215 ? 8.017 -6.820 -9.004 1.00 96.56 215 PHE A O 1
ATOM 1673 N N . ASN A 1 216 ? 8.411 -8.963 -8.394 1.00 96.25 216 ASN A N 1
ATOM 1674 C CA . ASN A 1 216 ? 7.822 -9.627 -9.547 1.00 96.25 216 ASN A CA 1
ATOM 1675 C C . ASN A 1 216 ? 6.366 -9.978 -9.202 1.00 96.25 216 ASN A C 1
ATOM 1677 O O . ASN A 1 216 ? 6.137 -10.819 -8.336 1.00 96.25 216 ASN A O 1
ATOM 1681 N N . GLY A 1 217 ? 5.399 -9.343 -9.868 1.00 92.56 217 GLY A N 1
ATOM 1682 C CA . GLY A 1 217 ? 3.957 -9.573 -9.691 1.00 92.56 217 GLY A CA 1
ATOM 1683 C C . GLY A 1 217 ? 3.412 -10.746 -10.515 1.00 92.56 217 GLY A C 1
ATOM 1684 O O . GLY A 1 217 ? 2.224 -10.814 -10.827 1.00 92.56 217 GLY A O 1
ATOM 1685 N N . GLY A 1 218 ? 4.289 -11.632 -10.992 1.00 91.56 218 GLY A N 1
ATOM 1686 C CA . GLY A 1 218 ? 3.966 -12.800 -11.811 1.00 91.56 218 GLY A CA 1
ATOM 1687 C C . GLY A 1 218 ? 3.740 -12.493 -13.294 1.00 91.56 218 GLY A C 1
ATOM 1688 O O . GLY A 1 218 ? 4.059 -13.329 -14.136 1.00 91.56 218 GLY A O 1
ATOM 1689 N N . ARG A 1 219 ? 3.216 -11.308 -13.630 1.00 92.88 219 ARG A N 1
ATOM 1690 C CA . ARG A 1 219 ? 3.029 -10.836 -15.020 1.00 92.88 219 ARG A CA 1
ATOM 1691 C C . ARG A 1 219 ? 3.643 -9.470 -15.297 1.00 92.88 219 ARG A C 1
ATOM 1693 O O . ARG A 1 219 ? 3.752 -9.079 -16.457 1.00 92.88 219 ARG A O 1
ATOM 1700 N N . ASP A 1 220 ? 4.004 -8.742 -14.254 1.00 96.00 220 ASP A N 1
ATOM 1701 C CA . ASP A 1 220 ? 4.562 -7.402 -14.307 1.00 96.00 220 ASP A CA 1
ATOM 1702 C C . ASP A 1 220 ? 5.636 -7.214 -13.227 1.00 96.00 220 ASP A C 1
ATOM 1704 O O . ASP A 1 220 ? 5.848 -8.066 -12.363 1.00 96.00 220 ASP A O 1
ATOM 1708 N N . VAL A 1 221 ? 6.364 -6.104 -13.318 1.00 97.88 221 VAL A N 1
ATOM 1709 C CA . VAL A 1 221 ? 7.295 -5.648 -12.281 1.00 97.88 221 VAL A CA 1
ATOM 1710 C C . VAL A 1 221 ? 6.752 -4.367 -11.685 1.00 97.88 221 VAL A C 1
ATOM 1712 O O . VAL A 1 221 ? 6.338 -3.477 -12.428 1.00 97.88 221 VAL A O 1
ATOM 1715 N N . TRP A 1 222 ? 6.829 -4.239 -10.366 1.00 98.12 222 TRP A N 1
ATOM 1716 C CA . TRP A 1 222 ? 6.521 -2.999 -9.660 1.00 98.12 222 TRP A CA 1
ATOM 1717 C C . TRP A 1 222 ? 7.635 -2.631 -8.689 1.00 98.12 222 TRP A C 1
ATOM 1719 O O . TRP A 1 222 ? 8.292 -3.490 -8.099 1.00 98.12 222 TRP A O 1
ATOM 1729 N N . VAL A 1 223 ? 7.847 -1.324 -8.559 1.00 98.44 223 VAL A N 1
ATOM 1730 C CA . VAL A 1 223 ? 8.750 -0.703 -7.598 1.00 98.44 223 VAL A CA 1
ATOM 1731 C C . VAL A 1 223 ? 7.994 0.403 -6.879 1.00 98.44 223 VAL A C 1
ATOM 1733 O O . VAL A 1 223 ? 7.666 1.430 -7.479 1.00 98.44 223 VAL A O 1
ATOM 1736 N N . ASP A 1 224 ? 7.728 0.194 -5.597 1.00 98.38 224 ASP A N 1
ATOM 1737 C CA . ASP A 1 224 ? 7.017 1.121 -4.726 1.00 98.38 224 ASP A CA 1
ATOM 1738 C C . ASP A 1 224 ? 7.993 1.848 -3.789 1.00 98.38 224 ASP A C 1
ATOM 1740 O O . ASP A 1 224 ? 8.923 1.255 -3.238 1.00 98.38 224 ASP A O 1
ATOM 1744 N N . ALA A 1 225 ? 7.762 3.148 -3.582 1.00 97.81 225 ALA A N 1
ATOM 1745 C CA . ALA A 1 225 ? 8.366 3.910 -2.496 1.00 97.81 225 ALA A CA 1
ATOM 1746 C C . ALA A 1 225 ? 7.595 3.601 -1.203 1.00 97.81 225 ALA A C 1
ATOM 1748 O O . ALA A 1 225 ? 6.454 4.039 -1.030 1.00 97.81 225 ALA A O 1
ATOM 1749 N N . GLY A 1 226 ? 8.209 2.821 -0.317 1.00 97.38 226 GLY A N 1
ATOM 1750 C CA . GLY A 1 226 ? 7.575 2.224 0.855 1.00 97.38 226 GLY A CA 1
ATOM 1751 C C . GLY A 1 226 ? 7.660 0.698 0.883 1.00 97.38 226 GLY A C 1
ATOM 1752 O O . GLY A 1 226 ? 8.104 0.062 -0.067 1.00 97.38 226 GLY A O 1
ATOM 1753 N N . ASN A 1 227 ? 7.258 0.110 2.011 1.00 97.38 227 ASN A N 1
ATOM 1754 C CA . ASN A 1 227 ? 7.059 -1.334 2.155 1.00 97.38 227 ASN A CA 1
ATOM 1755 C C . ASN A 1 227 ? 6.011 -1.649 3.242 1.00 97.38 227 ASN A C 1
ATOM 1757 O O . ASN A 1 227 ? 5.766 -0.837 4.144 1.00 97.38 227 ASN A O 1
ATOM 1761 N N . LYS A 1 228 ? 5.425 -2.852 3.192 1.00 98.00 228 LYS A N 1
ATOM 1762 C CA . LYS A 1 228 ? 4.373 -3.302 4.125 1.00 98.00 228 LYS A CA 1
ATOM 1763 C C . LYS A 1 228 ? 4.799 -3.252 5.590 1.00 98.00 228 LYS A C 1
ATOM 1765 O O . LYS A 1 228 ? 3.973 -2.938 6.443 1.00 98.00 228 LYS A O 1
ATOM 1770 N N . ARG A 1 229 ? 6.079 -3.508 5.905 1.00 97.44 229 ARG A N 1
ATOM 1771 C CA . ARG A 1 229 ? 6.595 -3.429 7.288 1.00 97.44 229 ARG A CA 1
ATOM 1772 C C . ARG A 1 229 ? 6.373 -2.035 7.872 1.00 97.44 229 ARG A C 1
ATOM 1774 O O . ARG A 1 229 ? 5.882 -1.919 8.993 1.00 97.44 229 ARG A O 1
ATOM 1781 N N . VAL A 1 230 ? 6.704 -0.987 7.117 1.00 97.75 230 VAL A N 1
ATOM 1782 C CA . VAL A 1 230 ? 6.466 0.402 7.535 1.00 97.75 230 VAL A CA 1
ATOM 1783 C C . VAL A 1 230 ? 4.964 0.665 7.690 1.00 97.75 230 VAL A C 1
ATOM 1785 O O . VAL A 1 230 ? 4.561 1.269 8.679 1.00 97.75 230 VAL A O 1
ATOM 1788 N N . GLY A 1 231 ? 4.127 0.155 6.780 1.00 98.06 231 GLY A N 1
ATOM 1789 C CA . GLY A 1 231 ? 2.664 0.278 6.867 1.00 98.06 231 GLY A CA 1
ATOM 1790 C C . GLY A 1 231 ? 2.080 -0.341 8.142 1.00 98.06 231 GLY A C 1
ATOM 1791 O O . GLY A 1 231 ? 1.276 0.291 8.829 1.00 98.06 231 GLY A O 1
ATOM 1792 N N . VAL A 1 232 ? 2.535 -1.540 8.517 1.00 97.81 232 VAL A N 1
ATOM 1793 C CA . VAL A 1 232 ? 2.131 -2.206 9.768 1.00 97.81 232 VAL A CA 1
ATOM 1794 C C . VAL A 1 232 ? 2.598 -1.420 10.996 1.00 97.81 232 VAL A C 1
ATOM 1796 O O . VAL A 1 232 ? 1.804 -1.216 11.912 1.00 97.81 232 VAL A O 1
ATOM 1799 N N . HIS A 1 233 ? 3.836 -0.915 11.005 1.00 97.50 233 HIS A N 1
ATOM 1800 C CA . HIS A 1 233 ? 4.347 -0.096 12.111 1.00 97.50 233 HIS A CA 1
ATOM 1801 C C . HIS A 1 233 ? 3.536 1.204 12.274 1.00 97.50 233 HIS A C 1
ATOM 1803 O O . HIS A 1 233 ? 3.167 1.577 13.389 1.00 97.50 233 HIS A O 1
ATOM 1809 N N . ILE A 1 234 ? 3.180 1.863 11.166 1.00 97.88 234 ILE A N 1
ATOM 1810 C CA . ILE A 1 234 ? 2.305 3.043 11.182 1.00 97.88 234 ILE A CA 1
ATOM 1811 C C . ILE A 1 234 ? 0.928 2.689 11.748 1.00 97.88 234 ILE A C 1
ATOM 1813 O O . ILE A 1 234 ? 0.431 3.428 12.590 1.00 97.88 234 ILE A O 1
ATOM 1817 N N . LEU A 1 235 ? 0.322 1.566 11.347 1.00 97.69 235 LEU A N 1
ATOM 1818 C CA . LEU A 1 235 ? -0.968 1.121 11.890 1.00 97.69 235 LEU A CA 1
ATOM 1819 C C . LEU A 1 235 ? -0.903 0.874 13.401 1.00 97.69 235 LEU A C 1
ATOM 1821 O O . LEU A 1 235 ? -1.773 1.345 14.128 1.00 97.69 235 LEU A O 1
ATOM 1825 N N . GLN A 1 236 ? 0.132 0.176 13.880 1.00 96.69 236 GLN A N 1
ATOM 1826 C CA . GLN A 1 236 ? 0.329 -0.064 15.314 1.00 96.69 236 GLN A CA 1
ATOM 1827 C C . GLN A 1 236 ? 0.424 1.257 16.086 1.00 96.69 236 GLN A C 1
ATOM 1829 O O . GLN A 1 236 ? -0.310 1.471 17.048 1.00 96.69 236 GLN A O 1
ATOM 1834 N N . SER A 1 237 ? 1.277 2.166 15.612 1.00 96.31 237 SER A N 1
ATOM 1835 C CA . SER A 1 237 ? 1.481 3.498 16.186 1.00 96.31 237 SER A CA 1
ATOM 1836 C C . SER A 1 237 ? 0.199 4.336 16.194 1.00 96.31 237 SER A C 1
ATOM 1838 O O . SER A 1 237 ? -0.222 4.817 17.247 1.00 96.31 237 SER A O 1
ATOM 1840 N N . TYR A 1 238 ? -0.447 4.468 15.034 1.00 97.06 238 TYR A N 1
ATOM 1841 C CA . TYR A 1 238 ? -1.633 5.298 14.841 1.00 97.06 238 TYR A CA 1
ATOM 1842 C C . TYR A 1 238 ? -2.798 4.856 15.729 1.00 97.06 238 TYR A C 1
ATOM 1844 O O . TYR A 1 238 ? -3.523 5.689 16.268 1.00 97.06 238 TYR A O 1
ATOM 1852 N N . LEU A 1 239 ? -2.954 3.544 15.912 1.00 96.12 239 LEU A N 1
ATOM 1853 C CA . LEU A 1 239 ? -4.034 2.954 16.699 1.00 96.12 239 LEU A CA 1
ATOM 1854 C C . LEU A 1 239 ? -3.671 2.746 18.178 1.00 96.12 239 LEU A C 1
ATOM 1856 O O . LEU A 1 239 ? -4.480 2.201 18.928 1.00 96.12 239 LEU A O 1
ATOM 1860 N N . GLY A 1 240 ? -2.474 3.160 18.610 1.00 94.50 240 GLY A N 1
ATOM 1861 C CA . GLY A 1 240 ? -2.022 3.015 19.996 1.00 94.50 240 GLY A CA 1
ATOM 1862 C C . GLY A 1 240 ? -1.843 1.559 20.436 1.00 94.50 240 GLY A C 1
ATOM 1863 O O . GLY A 1 240 ? -2.075 1.228 21.599 1.00 94.50 240 GLY A O 1
ATOM 1864 N N . ILE A 1 241 ? -1.469 0.675 19.510 1.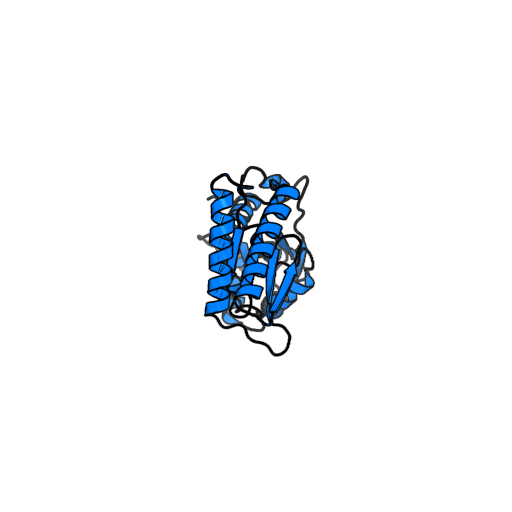00 90.94 241 ILE A N 1
ATOM 1865 C CA . ILE A 1 241 ? -1.257 -0.750 19.766 1.00 90.94 241 ILE A CA 1
ATOM 1866 C C . ILE A 1 241 ? 0.224 -0.972 20.102 1.00 90.94 241 ILE A C 1
ATOM 1868 O O . ILE A 1 241 ? 1.076 -0.610 19.289 1.00 90.94 241 ILE A O 1
ATOM 1872 N N . PRO A 1 242 ? 0.550 -1.559 21.272 1.00 76.31 242 PRO A N 1
ATOM 1873 C CA . PRO A 1 242 ? 1.934 -1.802 21.676 1.00 76.31 242 PRO A CA 1
ATOM 1874 C C . PRO A 1 242 ? 2.712 -2.645 20.655 1.00 76.31 242 PRO A C 1
ATOM 1876 O O . PRO A 1 242 ? 2.144 -3.551 20.036 1.00 76.31 242 PRO A O 1
ATOM 1879 N N . ILE A 1 243 ? 4.004 -2.336 20.518 1.00 62.50 243 ILE A N 1
ATOM 1880 C CA . ILE A 1 243 ? 4.997 -3.088 19.733 1.00 62.50 243 ILE A CA 1
ATOM 1881 C C . ILE A 1 243 ? 5.760 -4.015 20.674 1.00 62.50 243 ILE A C 1
ATOM 1883 O O . ILE A 1 243 ? 6.123 -3.540 21.775 1.00 62.50 243 ILE A O 1
#

Foldseek 3Di:
DDDDDDDPPLPQPPDAQEDEDACCPPQAPQPAANQDDLVVLVVLLVCLVNNHQYEYEYLADPAQPQVVVCRRHVHSLVSCVVVQRDQSSQQSYWYAYNAAHWIWGQGSVSTTGGQACDDVLHLLPQCVVVCQHPVNDDLVQQCVLQVLLVVLLVVLCVVVVAQWDWDDDSFKIKIAHDPPDFDDQVSLVVSQVRSCVRNVVQCVPVGDVFDWDWDRSVGMTMIGRHHNVSNVVSVCRSVVNDD

InterPro domains:
  IPR009453 IMP-specific 5-nucleotidase [PF06437] (16-240)
  IPR009453 IMP-specific 5-nucleotidase [PTHR28213] (17-241)
  IPR036412 HAD-like superfamily [SSF56784] (17-81)

pLDDT: mean 92.55, std 12.1, range [36.59, 98.75]

Organism: NCBI:txid210454